Protein AF-A0A1C3X313-F1 (afdb_monomer_lite)

Radius of gyration: 25.13 Å; chains: 1; bounding box: 59×51×90 Å

InterPro domains:
  IPR041223 ApeA, N-terminal domain [PF18862] (5-115)
  IPR041229 Apea-like HEPN [PF18739] (145-277)

Sequence (297 aa):
MPSMTDVKHAEINASAYLKISAREPQKPGFFTNIVTMLREFVSFAVDTMVSVTEVWAINKAITEPIGEGKTKPAKMDLYYRSKNHLDKTPKIDSFRMLYRYLDVQGNSQKIVASWFELYDVILPVLHLYFSTRAGLHTFLEGRFLSLAQAVETLHRRTSTETAMAAADFGALKDLLIKAAPDAHKEWIGQKLAFANEISLADRLKRILEPFKDRFGSDADRKRLVRLIVDTRNYLTHYDPKSEHKSADGMPLYVLCEKMEALLQLHFLKTLSFSDEQIEAVCVGPQALKDKLNLRLT

Organism: NCBI:txid293958

Secondary structure (DSSP, 8-state):
----------------------SS---HHHHHHHHHHHHHHHHHHTTS-------EEEEEEEEEEEETTEEEEEEEE-----TT--SS-----TTTSS--HHHHTTTHHHHHHHHHHHHHHHHHHHHHHHHHHTT--SSHHHHHHHHHHHHHHHHHHH---BSS-HHHHHHHHHHHHHHS-GGGHHHHHHHGGGTTBPPHHHHHHHHHGGGGGGS-SHHHHHHHHHHHHHHHHHHHH--TTTGGGS--HHHHHHHHHHHHHHHHHHHHHHTT--HHHHHHHHHSSSHHHHHHH----

Structure (mmCIF, N/CA/C/O backbone):
data_AF-A0A1C3X313-F1
#
_entry.id   AF-A0A1C3X313-F1
#
loop_
_atom_site.group_PDB
_atom_site.id
_atom_site.type_symbol
_atom_site.label_atom_id
_atom_site.label_alt_id
_atom_site.label_comp_id
_atom_site.label_asym_id
_atom_site.label_entity_id
_atom_site.label_seq_id
_atom_site.pdbx_PDB_ins_code
_atom_site.Cartn_x
_atom_site.Cartn_y
_atom_site.Cartn_z
_atom_site.occupancy
_atom_site.B_iso_or_equiv
_atom_site.auth_seq_id
_atom_site.auth_comp_id
_atom_site.auth_asym_id
_atom_site.auth_atom_id
_atom_site.pdbx_PDB_model_num
ATOM 1 N N . MET A 1 1 ? -15.218 17.573 56.164 1.00 39.16 1 MET A N 1
ATOM 2 C CA . MET A 1 1 ? -15.139 17.369 54.702 1.00 39.16 1 MET A CA 1
ATOM 3 C C . MET A 1 1 ? -13.708 17.663 54.276 1.00 39.16 1 MET A C 1
ATOM 5 O O . MET A 1 1 ? -13.246 18.741 54.632 1.00 39.16 1 MET A O 1
ATOM 9 N N . PRO A 1 2 ? -12.973 16.747 53.625 1.00 41.12 2 PRO A N 1
ATOM 10 C CA . PRO A 1 2 ? -11.626 17.047 53.136 1.00 41.12 2 PRO A CA 1
ATOM 11 C C . PRO A 1 2 ? -11.708 18.027 51.956 1.00 41.12 2 PRO A C 1
ATOM 13 O O . PRO A 1 2 ? -12.593 17.887 51.111 1.00 41.12 2 PRO A O 1
ATOM 16 N N . SER A 1 3 ? -10.830 19.033 51.925 1.00 49.62 3 SER A N 1
ATOM 17 C CA . SER A 1 3 ? -10.810 20.087 50.907 1.00 49.62 3 SER A CA 1
ATOM 18 C C . SER A 1 3 ? -10.166 19.608 49.602 1.00 49.62 3 SER A C 1
ATOM 20 O O . SER A 1 3 ? -9.153 18.913 49.610 1.00 49.62 3 SER A O 1
ATOM 22 N N . MET A 1 4 ? -10.753 20.006 48.470 1.00 54.62 4 MET A N 1
ATOM 23 C CA . MET A 1 4 ? -10.239 19.793 47.110 1.00 54.62 4 MET A CA 1
ATOM 24 C C . MET A 1 4 ? -9.030 20.698 46.802 1.00 54.62 4 MET A C 1
ATOM 26 O O . MET A 1 4 ? -9.072 21.515 45.887 1.00 54.62 4 MET A O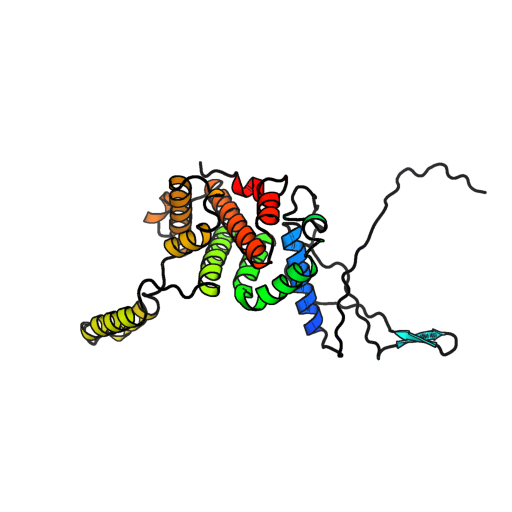 1
ATOM 30 N N . THR A 1 5 ? -7.947 20.585 47.565 1.00 66.06 5 THR A N 1
ATOM 31 C CA . THR A 1 5 ? -6.723 21.370 47.350 1.00 66.06 5 THR A CA 1
ATOM 32 C C . THR A 1 5 ? -5.511 20.448 47.368 1.00 66.06 5 THR A C 1
ATOM 34 O O . THR A 1 5 ? -4.998 20.127 48.431 1.00 66.06 5 THR A O 1
ATOM 37 N N . ASP A 1 6 ? -5.161 19.961 46.168 1.00 56.72 6 ASP A N 1
ATOM 38 C CA . ASP A 1 6 ? -3.807 19.630 45.664 1.00 56.72 6 ASP A CA 1
ATOM 39 C C . ASP A 1 6 ? -3.851 18.557 44.553 1.00 56.72 6 ASP A C 1
ATOM 41 O O . ASP A 1 6 ? -3.139 17.551 44.574 1.00 56.72 6 ASP A O 1
ATOM 45 N N . VAL A 1 7 ? -4.674 18.765 43.519 1.00 55.75 7 VAL A N 1
ATOM 46 C CA . VAL A 1 7 ? -4.560 17.975 42.281 1.00 55.75 7 VAL A CA 1
ATOM 47 C C . VAL A 1 7 ? -3.385 18.534 41.469 1.00 55.75 7 VAL A C 1
ATOM 49 O O . VAL A 1 7 ? -3.541 19.495 40.723 1.00 55.75 7 VAL A O 1
ATOM 52 N N . LYS A 1 8 ? -2.184 17.957 41.633 1.00 64.94 8 LYS A N 1
ATOM 53 C CA . LYS A 1 8 ? -0.964 18.358 40.891 1.00 64.94 8 LYS A CA 1
ATOM 54 C C . LYS A 1 8 ? -0.930 17.869 39.440 1.00 64.94 8 LYS A C 1
ATOM 56 O O . LYS A 1 8 ? -0.146 18.369 38.638 1.00 64.94 8 LYS A O 1
ATOM 61 N N . HIS A 1 9 ? -1.758 16.885 39.108 1.00 52.41 9 HIS A N 1
ATOM 62 C CA . HIS A 1 9 ? -1.886 16.330 37.770 1.00 52.41 9 HIS A CA 1
ATOM 63 C C . HIS A 1 9 ? -3.280 15.721 37.622 1.00 52.41 9 HIS A C 1
ATOM 65 O O . HIS A 1 9 ? -3.721 14.973 38.494 1.00 52.41 9 HIS A O 1
ATOM 71 N N . ALA A 1 10 ? -3.967 16.054 36.534 1.00 62.19 10 ALA A N 1
ATOM 72 C CA . ALA A 1 10 ? -5.220 15.434 36.138 1.00 62.19 10 ALA A CA 1
ATOM 73 C C . ALA A 1 10 ? -5.043 14.919 34.710 1.00 62.19 10 ALA A C 1
ATOM 75 O O . ALA A 1 10 ? -4.743 15.695 33.804 1.00 62.19 10 ALA A O 1
ATOM 76 N N . GLU A 1 11 ? -5.216 13.615 34.526 1.00 59.78 11 GLU A N 1
ATOM 77 C CA . GLU A 1 11 ? -5.194 12.962 33.222 1.00 59.78 11 GLU A CA 1
ATOM 78 C C . GLU A 1 11 ? -6.601 12.433 32.931 1.00 59.78 11 GLU A C 1
ATOM 80 O O . GLU A 1 11 ? -7.191 11.722 33.747 1.00 59.78 11 GLU A O 1
ATOM 85 N N . ILE A 1 12 ? -7.162 12.809 31.782 1.00 62.34 12 ILE A N 1
ATOM 86 C CA . ILE A 1 12 ? -8.432 12.269 31.294 1.00 62.34 12 ILE A CA 1
ATOM 87 C C . ILE A 1 12 ? -8.093 11.203 30.259 1.00 62.34 12 ILE A C 1
ATOM 89 O O . ILE A 1 12 ? -7.664 11.518 29.151 1.00 62.34 12 ILE A O 1
ATOM 93 N N . ASN A 1 13 ? -8.314 9.943 30.625 1.00 62.22 13 ASN A N 1
ATOM 94 C CA . ASN A 1 13 ? -8.104 8.801 29.746 1.00 62.22 13 ASN A CA 1
ATOM 95 C C . ASN A 1 13 ? -9.437 8.374 29.119 1.00 62.22 13 ASN A C 1
ATOM 97 O O . ASN A 1 13 ? -10.370 7.982 29.818 1.00 62.22 13 ASN A O 1
ATOM 101 N N . ALA A 1 14 ? -9.527 8.440 27.790 1.00 61.41 14 ALA A N 1
ATOM 102 C CA . ALA A 1 14 ? -10.661 7.928 27.026 1.00 61.41 14 ALA A CA 1
ATOM 103 C C . ALA A 1 14 ? -10.263 6.614 26.342 1.00 61.41 14 ALA A C 1
ATOM 105 O O . ALA A 1 14 ? -9.262 6.557 25.632 1.00 61.41 14 ALA A O 1
ATOM 106 N N . SER A 1 15 ? -11.048 5.555 26.549 1.00 72.69 15 SER A N 1
ATOM 107 C CA . SER A 1 15 ? -10.867 4.264 25.872 1.00 72.69 15 SER A CA 1
ATOM 108 C C . SER A 1 15 ? -12.013 4.025 24.896 1.00 72.69 15 SER A C 1
ATOM 110 O O . SER A 1 15 ? -13.179 4.052 25.289 1.00 72.69 15 SER A O 1
ATOM 112 N N . ALA A 1 16 ? -11.683 3.788 23.628 1.00 78.50 16 ALA A N 1
ATOM 113 C CA . ALA A 1 16 ? -12.644 3.437 22.590 1.00 78.50 16 ALA A CA 1
ATOM 114 C C . ALA A 1 16 ? -12.502 1.956 22.223 1.00 78.50 16 ALA A C 1
ATOM 116 O O . ALA A 1 16 ? -11.391 1.450 22.082 1.00 78.50 16 ALA A O 1
ATOM 117 N N . TYR A 1 17 ? -13.634 1.277 22.032 1.00 85.56 17 TYR A N 1
ATOM 118 C CA . TYR A 1 17 ? -13.681 -0.131 21.641 1.00 85.56 17 TYR A CA 1
ATOM 119 C C . TYR A 1 17 ? -14.498 -0.293 20.363 1.00 85.56 17 TYR A C 1
ATOM 121 O O . TYR A 1 17 ? -15.560 0.313 20.211 1.00 85.56 17 TYR A O 1
ATOM 129 N N . LEU A 1 18 ? -14.028 -1.156 19.462 1.00 88.94 18 LEU A N 1
ATOM 130 C CA . LEU A 1 18 ? -14.809 -1.613 18.317 1.00 88.94 18 LEU A CA 1
ATOM 131 C C . LEU A 1 18 ? -15.535 -2.902 18.698 1.00 88.94 18 LEU A C 1
ATOM 133 O O . LEU A 1 18 ? -14.913 -3.886 19.094 1.00 88.94 18 LEU A O 1
ATOM 137 N N . LYS A 1 19 ? -16.861 -2.901 18.561 1.00 91.62 19 LYS A N 1
ATOM 138 C CA . LYS A 1 19 ? -17.690 -4.084 18.791 1.00 91.62 19 LYS A CA 1
ATOM 139 C C . LYS A 1 19 ? -17.984 -4.774 17.465 1.00 91.62 19 LYS A C 1
ATOM 141 O O . LYS A 1 19 ? -18.598 -4.183 16.583 1.00 91.62 19 LYS A O 1
ATOM 146 N N . ILE A 1 20 ? -17.613 -6.046 17.368 1.00 92.00 20 ILE A N 1
ATOM 147 C CA . ILE A 1 20 ? -17.938 -6.914 16.233 1.00 92.00 20 ILE A CA 1
ATOM 148 C C . ILE A 1 20 ? -18.975 -7.930 16.709 1.00 92.00 20 ILE A C 1
ATOM 150 O O . ILE A 1 20 ? -18.808 -8.552 17.758 1.00 92.00 20 ILE A O 1
ATOM 154 N N . SER A 1 21 ? -20.052 -8.112 15.950 1.00 92.31 21 SER A N 1
ATOM 155 C CA . SER A 1 21 ? -21.086 -9.101 16.261 1.00 92.31 21 SER A CA 1
ATOM 156 C C . SER A 1 21 ? -21.541 -9.826 15.007 1.00 92.31 21 SER A C 1
ATOM 158 O O . SER A 1 21 ? -21.812 -9.188 13.993 1.00 92.31 21 SER A O 1
ATOM 160 N N . ALA A 1 22 ? -21.680 -11.145 15.104 1.00 92.31 22 ALA A N 1
ATOM 161 C CA . ALA A 1 22 ? -22.286 -11.976 14.072 1.00 92.31 22 ALA A CA 1
ATOM 162 C C . ALA A 1 22 ? -23.748 -12.296 14.430 1.00 92.31 22 ALA A C 1
ATOM 164 O O . ALA A 1 22 ? -24.119 -12.304 15.607 1.00 92.31 22 ALA A O 1
ATOM 165 N N . ARG A 1 23 ? -24.581 -12.549 13.412 1.00 91.81 23 ARG A N 1
ATOM 166 C CA . ARG A 1 23 ? -25.983 -12.972 13.601 1.00 91.81 23 ARG A CA 1
ATOM 167 C C . ARG A 1 23 ? -26.076 -14.390 14.162 1.00 91.81 23 ARG A C 1
ATOM 169 O O . ARG A 1 23 ? -26.946 -14.669 14.979 1.00 91.81 23 ARG A O 1
ATOM 176 N N . GLU A 1 24 ? -25.145 -15.242 13.751 1.00 90.44 24 GLU A N 1
ATOM 177 C CA . GLU A 1 24 ? -25.018 -16.630 14.185 1.00 90.44 24 GLU A CA 1
ATOM 178 C C . GLU A 1 24 ? -23.713 -16.827 14.967 1.00 90.44 24 GLU A C 1
ATOM 180 O O . GLU A 1 24 ? -22.758 -16.072 14.751 1.00 90.44 24 GLU A O 1
ATOM 185 N N . PRO A 1 25 ? -23.635 -17.826 15.864 1.00 88.75 25 PRO A N 1
ATOM 186 C CA . PRO A 1 25 ? -22.388 -18.184 16.526 1.00 88.75 25 PRO A CA 1
ATOM 187 C C . PRO A 1 25 ? -21.281 -18.488 15.511 1.00 88.75 25 PRO A C 1
ATOM 189 O O . PRO A 1 25 ? -21.458 -19.290 14.599 1.00 88.75 25 PRO A O 1
ATOM 192 N N . GLN A 1 26 ? -20.122 -17.861 15.692 1.00 93.25 26 GLN A N 1
ATOM 193 C CA . GLN A 1 26 ? -18.951 -18.055 14.840 1.00 93.25 26 GLN A CA 1
ATOM 194 C C . GLN A 1 26 ? -17.774 -18.578 15.661 1.00 93.25 26 GLN A C 1
ATOM 196 O O . GLN A 1 26 ? -17.653 -18.299 16.856 1.00 93.25 26 GLN A O 1
ATOM 201 N N . LYS A 1 27 ? -16.882 -19.330 15.008 1.00 90.62 27 LYS A N 1
ATOM 202 C CA . LYS A 1 27 ? -15.632 -19.787 15.630 1.00 90.62 27 LYS A CA 1
ATOM 203 C C . LYS A 1 27 ? -14.726 -18.581 15.933 1.00 90.62 27 LYS A C 1
ATOM 205 O O . LYS A 1 27 ? -14.734 -17.629 15.154 1.00 90.62 27 LYS A O 1
ATOM 210 N N . PRO A 1 28 ? -13.865 -18.630 16.968 1.00 86.75 28 PRO A N 1
ATOM 211 C CA . PRO A 1 28 ? -12.949 -17.529 17.292 1.00 86.75 28 PRO A CA 1
ATOM 212 C C . PRO A 1 28 ? -12.112 -17.028 16.102 1.00 86.75 28 PRO A C 1
ATOM 214 O O . PRO A 1 28 ? -11.937 -15.823 15.944 1.00 86.75 28 PRO A O 1
ATOM 217 N N . GLY A 1 29 ? -11.685 -17.939 15.214 1.00 88.81 29 GLY A N 1
ATOM 218 C CA . GLY A 1 29 ? -10.918 -17.618 14.003 1.00 88.81 29 GLY A CA 1
ATOM 219 C C . GLY A 1 29 ? -11.591 -16.605 13.064 1.00 88.81 29 GLY A C 1
ATOM 220 O O . GLY A 1 29 ? -10.913 -15.786 12.447 1.00 88.81 29 GLY A O 1
ATOM 221 N N . PHE A 1 30 ? -12.927 -16.614 12.994 1.00 91.12 30 PHE A N 1
ATOM 222 C CA . PHE A 1 30 ? -13.700 -15.633 12.228 1.00 91.12 30 PHE A CA 1
ATOM 223 C C . PHE A 1 30 ? -13.452 -14.212 12.752 1.00 91.12 30 PHE A C 1
ATOM 225 O O . PHE A 1 30 ? -13.124 -13.305 11.990 1.00 91.12 30 PHE A O 1
ATOM 232 N N . PHE A 1 31 ? -13.532 -14.030 14.072 1.00 90.56 31 PHE A N 1
ATOM 233 C CA . PHE A 1 31 ? -13.335 -12.729 14.703 1.00 90.56 31 PHE A CA 1
ATOM 234 C C . PHE A 1 31 ? -11.873 -12.285 14.665 1.00 90.56 31 PHE A C 1
ATOM 236 O O . PHE A 1 31 ? -11.618 -11.115 14.407 1.00 90.56 31 PHE A O 1
ATOM 243 N N . THR A 1 32 ? -10.903 -13.188 14.854 1.00 88.94 32 THR A N 1
ATOM 244 C CA . THR A 1 32 ? -9.475 -12.816 14.796 1.00 88.94 32 THR A CA 1
ATOM 245 C C . THR A 1 32 ? -9.054 -12.318 13.411 1.00 88.94 32 THR A C 1
ATOM 247 O O . THR A 1 32 ? -8.213 -11.422 13.311 1.00 88.94 32 THR A O 1
ATOM 250 N N . ASN A 1 33 ? -9.665 -12.842 12.341 1.00 90.00 33 ASN A N 1
ATOM 251 C CA . ASN A 1 33 ? -9.456 -12.326 10.987 1.00 90.00 33 ASN A CA 1
ATOM 252 C C . ASN A 1 33 ? -9.994 -10.895 10.857 1.00 90.00 33 ASN A C 1
ATOM 254 O O . ASN A 1 33 ? -9.252 -10.006 10.449 1.00 90.00 33 ASN A O 1
ATOM 258 N N . ILE A 1 34 ? -11.230 -10.644 11.302 1.00 92.19 34 ILE A N 1
ATOM 259 C CA . ILE A 1 34 ? -11.829 -9.298 11.279 1.00 92.19 34 ILE A CA 1
ATOM 260 C C . ILE A 1 34 ? -11.012 -8.314 12.126 1.00 92.19 34 ILE A C 1
ATOM 262 O O . ILE A 1 34 ? -10.760 -7.194 11.693 1.00 92.19 34 ILE A O 1
ATOM 266 N N . VAL A 1 35 ? -10.556 -8.727 13.311 1.00 91.56 35 VAL A N 1
ATOM 267 C CA . VAL A 1 35 ? -9.705 -7.901 14.179 1.00 91.56 35 VAL A CA 1
ATOM 268 C C . VAL A 1 35 ? -8.405 -7.524 13.470 1.00 91.56 35 VAL A C 1
ATOM 270 O O . VAL A 1 35 ? -7.993 -6.371 13.555 1.00 91.56 35 VAL A O 1
ATOM 273 N N . THR A 1 36 ? -7.791 -8.448 12.723 1.00 90.12 36 THR A N 1
ATOM 274 C CA . THR A 1 36 ? -6.591 -8.154 11.920 1.00 90.12 36 THR A CA 1
ATOM 275 C C . THR A 1 36 ? -6.888 -7.094 10.858 1.00 90.12 36 THR A C 1
ATOM 277 O O . THR A 1 36 ? -6.171 -6.098 10.782 1.00 90.12 36 THR A O 1
ATOM 280 N N . MET A 1 37 ? -7.980 -7.262 10.104 1.00 93.38 37 MET A N 1
ATOM 281 C CA . MET A 1 37 ? -8.389 -6.323 9.052 1.00 93.38 37 MET A CA 1
ATOM 282 C C . MET A 1 37 ? -8.697 -4.933 9.617 1.00 93.38 37 MET A C 1
ATOM 284 O O . MET A 1 37 ? -8.257 -3.931 9.065 1.00 93.38 37 MET A O 1
ATOM 288 N N . LEU A 1 38 ? -9.408 -4.848 10.744 1.00 93.19 38 LEU A N 1
ATOM 289 C CA . LEU A 1 38 ? -9.718 -3.574 11.402 1.00 93.19 38 LEU A CA 1
ATOM 290 C C . LEU A 1 38 ? -8.474 -2.906 11.984 1.00 93.19 38 LEU A C 1
ATOM 292 O O . LEU A 1 38 ? -8.318 -1.691 11.904 1.00 93.19 38 LEU A O 1
ATOM 296 N N . ARG A 1 39 ? -7.567 -3.689 12.563 1.00 92.38 39 ARG A N 1
ATOM 297 C CA . ARG A 1 39 ? -6.299 -3.180 13.080 1.00 92.38 39 ARG A CA 1
ATOM 298 C C . ARG A 1 39 ? -5.448 -2.586 11.957 1.00 92.38 39 ARG A C 1
ATOM 300 O O . ARG A 1 39 ? -4.833 -1.539 12.145 1.00 92.38 39 ARG A O 1
ATOM 307 N N . GLU A 1 40 ? -5.422 -3.228 10.797 1.00 94.19 40 GLU A N 1
ATOM 308 C CA . GLU A 1 40 ? -4.748 -2.726 9.598 1.00 94.19 40 GLU A CA 1
ATOM 309 C C . GLU A 1 40 ? -5.463 -1.500 9.007 1.00 94.19 40 GLU A C 1
ATOM 311 O O . GLU A 1 40 ? -4.786 -0.539 8.653 1.00 94.19 40 GLU A O 1
ATOM 316 N N . PHE A 1 41 ? -6.802 -1.448 9.026 1.00 94.69 41 PHE A N 1
ATOM 317 C CA . PHE A 1 41 ? -7.576 -0.252 8.657 1.00 94.69 41 PHE A CA 1
ATOM 318 C C . PHE A 1 41 ? -7.195 0.962 9.508 1.00 94.69 41 PHE A C 1
ATOM 320 O O . PHE A 1 41 ? -6.906 2.038 8.988 1.00 94.69 41 PHE A O 1
ATOM 327 N N . VAL A 1 42 ? -7.154 0.784 10.833 1.00 93.19 42 VAL A N 1
ATOM 328 C CA . VAL A 1 42 ? -6.737 1.849 11.752 1.00 93.19 42 VAL A CA 1
ATOM 329 C C . VAL A 1 42 ? -5.271 2.201 11.517 1.00 93.19 42 VAL A C 1
ATOM 331 O O . VAL A 1 42 ? -4.952 3.382 11.447 1.00 93.19 42 VAL A O 1
ATOM 334 N N . SER A 1 43 ? -4.397 1.205 11.329 1.00 93.50 43 SER A N 1
ATOM 335 C CA . SER A 1 43 ? -2.973 1.435 11.043 1.00 93.50 43 SER A CA 1
ATOM 336 C C . SER A 1 43 ? -2.764 2.257 9.764 1.00 93.50 43 SER A C 1
ATOM 338 O O . SER A 1 43 ? -1.897 3.126 9.706 1.00 93.50 43 SER A O 1
ATOM 340 N N . PHE A 1 44 ? -3.579 2.007 8.738 1.00 94.75 44 PHE A N 1
ATOM 341 C CA . PHE A 1 44 ? -3.591 2.779 7.502 1.00 94.75 44 PHE A CA 1
ATOM 342 C C . PHE A 1 44 ? -4.048 4.223 7.741 1.00 94.75 44 PHE A C 1
ATOM 344 O O . PHE A 1 44 ? -3.351 5.151 7.338 1.00 94.75 44 PHE A O 1
ATOM 351 N N . ALA A 1 45 ? -5.155 4.421 8.464 1.00 93.81 45 ALA A N 1
ATOM 352 C CA . ALA A 1 45 ? -5.678 5.747 8.792 1.00 93.81 45 ALA A CA 1
ATOM 353 C C . ALA A 1 45 ? -4.674 6.605 9.576 1.00 93.81 45 ALA A C 1
ATOM 355 O O . ALA A 1 45 ? -4.511 7.790 9.290 1.00 93.81 45 ALA A O 1
ATOM 356 N N . VAL A 1 46 ? -3.968 6.014 10.545 1.00 92.25 46 VAL A N 1
ATOM 357 C CA . VAL A 1 46 ? -2.989 6.740 11.372 1.00 92.25 46 VAL A CA 1
ATOM 358 C C . VAL A 1 46 ? -1.590 6.814 10.759 1.00 92.25 46 VAL A C 1
ATOM 360 O O . VAL A 1 46 ? -0.691 7.366 11.386 1.00 92.25 46 VAL A O 1
ATOM 363 N N . ASP A 1 47 ? -1.404 6.254 9.561 1.00 91.25 47 ASP A N 1
ATOM 364 C CA . ASP A 1 47 ? -0.116 6.102 8.880 1.00 91.25 47 ASP A CA 1
ATOM 365 C C . ASP A 1 47 ? 0.993 5.523 9.782 1.00 91.25 47 ASP A C 1
ATOM 367 O O . ASP A 1 47 ? 2.151 5.922 9.723 1.00 91.25 47 ASP A O 1
ATOM 371 N N . THR A 1 48 ? 0.663 4.573 10.656 1.00 88.88 48 THR A N 1
ATOM 372 C CA . THR A 1 48 ? 1.620 3.836 11.497 1.00 88.88 48 THR A CA 1
ATOM 373 C C . THR A 1 48 ? 0.978 2.552 12.006 1.00 88.88 48 THR A C 1
ATOM 375 O O . THR A 1 48 ? -0.244 2.445 12.058 1.00 88.88 48 THR A O 1
ATOM 378 N N . MET A 1 49 ? 1.765 1.548 12.386 1.00 90.06 49 MET A N 1
ATOM 379 C CA . MET A 1 49 ? 1.183 0.317 12.924 1.00 90.06 49 MET A CA 1
ATOM 380 C C . MET A 1 49 ? 0.602 0.560 14.315 1.00 90.06 49 MET A C 1
ATOM 382 O O . MET A 1 49 ? 1.243 1.182 15.154 1.00 90.06 49 MET A O 1
ATOM 386 N N . VAL A 1 50 ? -0.587 0.023 14.584 1.00 90.69 50 VAL A N 1
ATOM 387 C CA . VAL A 1 50 ? -1.168 -0.008 15.938 1.00 90.69 50 VAL A CA 1
ATOM 388 C C . VAL A 1 50 ? -1.248 -1.439 16.464 1.00 90.69 50 VAL A C 1
ATOM 390 O O . VAL A 1 50 ? -1.180 -2.396 15.691 1.00 90.69 50 VAL A O 1
ATOM 393 N N . SER A 1 51 ? -1.391 -1.608 17.775 1.00 89.00 51 SER A N 1
ATOM 394 C CA . SER A 1 51 ? -1.573 -2.913 18.420 1.00 89.00 51 SER A CA 1
ATOM 395 C C . SER A 1 51 ? -2.956 -3.002 19.051 1.00 89.00 51 SER A C 1
ATOM 397 O O . SER A 1 51 ? -3.481 -2.017 19.562 1.00 89.00 51 SER A O 1
ATOM 399 N N . VAL A 1 52 ? -3.531 -4.202 19.044 1.00 88.62 52 VAL A N 1
ATOM 400 C CA . VAL A 1 52 ? -4.720 -4.511 19.842 1.00 88.62 52 VAL A CA 1
ATOM 401 C C . VAL A 1 52 ? -4.262 -4.793 21.270 1.00 88.62 52 VAL A C 1
ATOM 403 O O . VAL A 1 52 ? -3.411 -5.658 21.470 1.00 88.62 52 VAL A O 1
ATOM 406 N N . THR A 1 53 ? -4.790 -4.043 22.236 1.00 86.44 53 THR A N 1
ATOM 407 C CA . THR A 1 53 ? -4.401 -4.121 23.655 1.00 86.44 53 THR A CA 1
ATOM 408 C C . THR A 1 53 ? -5.279 -5.078 24.455 1.00 86.44 53 THR A C 1
ATOM 410 O O . THR A 1 53 ? -4.773 -5.801 25.305 1.00 86.44 53 THR A O 1
ATOM 413 N N . GLU A 1 54 ? -6.578 -5.116 24.161 1.00 88.31 54 GLU A N 1
ATOM 414 C CA . GLU A 1 54 ? -7.552 -5.974 24.835 1.00 88.31 54 GLU A CA 1
ATOM 415 C C . GLU A 1 54 ? -8.535 -6.545 23.808 1.00 88.31 54 GLU A C 1
ATOM 417 O O . GLU A 1 54 ? -9.037 -5.826 22.940 1.00 88.31 54 GLU A O 1
ATOM 422 N N . VAL A 1 55 ? -8.827 -7.843 23.917 1.00 90.31 55 VAL A N 1
ATOM 423 C CA . VAL A 1 55 ? -9.932 -8.488 23.202 1.00 90.31 55 VAL A CA 1
ATOM 424 C C . VAL A 1 55 ? -10.691 -9.363 24.175 1.00 90.31 55 VAL A C 1
ATOM 426 O O . VAL A 1 55 ? -10.121 -10.224 24.840 1.00 90.31 55 VAL A O 1
ATOM 429 N N . TRP A 1 56 ? -12.001 -9.180 24.194 1.00 91.44 56 TRP A N 1
ATOM 430 C CA . TRP A 1 56 ? -12.920 -10.021 24.933 1.00 91.44 56 TRP A CA 1
ATOM 431 C C . TRP A 1 56 ? -14.126 -10.348 24.066 1.00 91.44 56 TRP A C 1
ATOM 433 O O . TRP A 1 56 ? -14.479 -9.614 23.139 1.00 91.44 56 TRP A O 1
ATOM 443 N N . ALA A 1 57 ? -14.765 -11.468 24.368 1.00 91.44 57 ALA A N 1
ATOM 444 C CA . ALA A 1 57 ? -15.943 -11.940 23.671 1.00 91.44 57 ALA A CA 1
ATOM 445 C C . ALA A 1 57 ? -17.069 -12.268 24.641 1.00 91.44 57 ALA A C 1
ATOM 447 O O . ALA A 1 57 ? -16.860 -12.605 25.805 1.00 91.44 57 ALA A O 1
ATOM 448 N N . ILE A 1 58 ? -18.284 -12.188 24.110 1.00 91.06 58 ILE A N 1
ATOM 449 C CA . ILE A 1 58 ? -19.500 -12.619 24.782 1.00 91.06 58 ILE A CA 1
ATOM 450 C C . ILE A 1 58 ? -20.181 -13.632 23.872 1.00 91.06 58 ILE A C 1
ATOM 452 O O . ILE A 1 58 ? -20.467 -13.339 22.710 1.00 91.06 58 ILE A O 1
ATOM 456 N N . ASN A 1 59 ? -20.488 -14.806 24.417 1.00 89.31 59 ASN A N 1
ATOM 457 C CA . ASN A 1 59 ? -21.398 -15.757 23.797 1.00 89.31 59 ASN A CA 1
ATOM 458 C C . ASN A 1 59 ? -22.704 -15.745 24.593 1.00 89.31 59 ASN A C 1
ATOM 460 O O . ASN A 1 59 ? -22.692 -16.020 25.786 1.00 89.31 59 ASN A O 1
ATOM 464 N N . LYS A 1 60 ? -23.832 -15.449 23.936 1.00 87.19 60 LYS A N 1
ATOM 465 C CA . LYS A 1 60 ? -25.148 -15.381 24.597 1.00 87.19 60 LYS A CA 1
ATOM 466 C C . LYS A 1 60 ? -25.554 -16.693 25.286 1.00 87.19 60 LYS A C 1
ATOM 468 O O . LYS A 1 60 ? -26.364 -16.644 26.200 1.00 87.19 60 LYS A O 1
ATOM 473 N N . ALA A 1 61 ? -25.009 -17.832 24.854 1.00 88.62 61 ALA A N 1
ATOM 474 C CA . ALA A 1 61 ? -25.266 -19.138 25.461 1.00 88.62 61 ALA A CA 1
ATOM 475 C C . ALA A 1 61 ? -24.428 -19.406 26.725 1.00 88.62 61 ALA A C 1
ATOM 477 O O . ALA A 1 61 ? -24.745 -20.321 27.478 1.00 88.62 61 ALA A O 1
ATOM 478 N N . ILE A 1 62 ? -23.359 -18.639 26.955 1.00 90.06 62 ILE A N 1
ATOM 479 C CA . ILE A 1 62 ? -22.474 -18.799 28.111 1.00 90.06 62 ILE A CA 1
ATOM 480 C C . ILE A 1 62 ? -22.795 -17.679 29.094 1.00 90.06 62 ILE A C 1
ATOM 482 O O . ILE A 1 62 ? -22.571 -16.501 28.806 1.00 90.06 62 ILE A O 1
ATOM 486 N N . THR A 1 63 ? -23.330 -18.040 30.256 1.00 93.38 63 THR A N 1
ATOM 487 C CA . THR A 1 63 ? -23.740 -17.076 31.279 1.00 93.38 63 THR A CA 1
ATOM 488 C C . THR A 1 63 ? -23.039 -17.327 32.602 1.00 93.38 63 THR A C 1
ATOM 490 O O . THR A 1 63 ? -22.804 -18.475 32.965 1.00 93.38 63 THR A O 1
ATOM 493 N N . GLU A 1 64 ? -22.776 -16.262 33.348 1.00 92.88 64 GLU A N 1
ATOM 494 C CA . GLU A 1 64 ? -22.271 -16.309 34.718 1.00 92.88 64 GLU A CA 1
ATOM 495 C C . GLU A 1 64 ? -23.348 -15.832 35.710 1.00 92.88 64 GLU A C 1
ATOM 497 O O . GLU A 1 64 ? -24.159 -14.958 35.370 1.00 92.88 64 GLU A O 1
ATOM 502 N N . PRO A 1 65 ? -23.412 -16.413 36.921 1.00 91.75 65 PRO A N 1
ATOM 503 C CA . PRO A 1 65 ? -24.388 -16.020 37.930 1.00 91.75 65 PRO A CA 1
ATOM 504 C C . PRO A 1 65 ? -24.078 -14.621 38.474 1.00 91.75 65 PRO A C 1
ATOM 506 O O . PRO A 1 65 ? -22.923 -14.275 38.708 1.00 91.75 65 PRO A O 1
ATOM 509 N N . ILE A 1 66 ? -25.121 -13.826 38.721 1.00 89.31 66 ILE A N 1
ATOM 510 C CA . ILE A 1 66 ? -25.006 -12.479 39.315 1.00 89.31 66 ILE A CA 1
ATOM 511 C C . ILE A 1 66 ? -25.748 -12.343 40.651 1.00 89.31 66 ILE A C 1
ATOM 513 O O . ILE A 1 66 ? -25.941 -11.234 41.139 1.00 89.31 66 ILE A O 1
ATOM 517 N N . GLY A 1 67 ? -26.150 -13.471 41.247 1.00 86.62 67 GLY A N 1
ATOM 518 C CA . GLY A 1 67 ? -26.980 -13.526 42.454 1.00 86.62 67 GLY A CA 1
ATOM 519 C C . GLY A 1 67 ? -28.482 -13.595 42.150 1.00 86.62 67 GLY A C 1
ATOM 520 O O . GLY A 1 67 ? -28.913 -13.361 41.023 1.00 86.62 67 GLY A O 1
ATOM 521 N N . GLU A 1 68 ? -29.281 -13.972 43.155 1.00 83.19 68 GLU A N 1
ATOM 522 C CA . GLU A 1 68 ? -30.757 -14.051 43.082 1.00 83.19 68 GLU A CA 1
ATOM 523 C C . GLU A 1 68 ? -31.314 -14.921 41.932 1.00 83.19 68 GLU A C 1
ATOM 525 O O . GLU A 1 68 ? -32.359 -14.617 41.359 1.00 83.19 68 GLU A O 1
ATOM 530 N N . GLY A 1 69 ? -30.603 -15.983 41.536 1.00 85.62 69 GLY A N 1
ATOM 531 C CA . GLY A 1 69 ? -31.014 -16.840 40.414 1.00 85.62 69 GLY A CA 1
ATOM 532 C C . GLY A 1 69 ? -30.929 -16.172 39.034 1.00 85.62 69 GLY A C 1
ATOM 533 O O . GLY A 1 69 ? -31.349 -16.764 38.042 1.00 85.62 69 GLY A O 1
ATOM 534 N N . LYS A 1 70 ? -30.375 -14.957 38.946 1.00 90.25 70 LYS A N 1
ATOM 535 C CA . LYS A 1 70 ? -30.148 -14.244 37.689 1.00 90.25 70 LYS A CA 1
ATOM 536 C C . LYS A 1 70 ? -28.773 -14.596 37.130 1.00 90.25 70 LYS A C 1
ATOM 538 O O . LYS A 1 70 ? -27.801 -14.784 37.869 1.00 90.25 70 LYS A O 1
ATOM 543 N N . THR A 1 71 ? -28.679 -14.627 35.807 1.00 92.19 71 THR A N 1
ATOM 544 C CA . THR A 1 71 ? -27.418 -14.794 35.084 1.00 92.19 71 THR A CA 1
ATOM 545 C C . THR A 1 71 ? -27.221 -13.639 34.105 1.00 92.19 71 THR A C 1
ATOM 547 O O . THR A 1 71 ? -28.183 -13.006 33.666 1.00 92.19 71 THR A O 1
ATOM 550 N N . LYS A 1 72 ? -25.966 -13.335 33.769 1.00 91.31 72 LYS A N 1
ATOM 551 C CA . LYS A 1 72 ? -25.612 -12.413 32.679 1.00 91.31 72 LYS A CA 1
ATOM 552 C C . LYS A 1 72 ? -24.675 -13.113 31.694 1.00 91.31 72 LYS A C 1
ATOM 554 O O . LYS A 1 72 ? -24.008 -14.065 32.093 1.00 91.31 72 LYS A O 1
ATOM 559 N N . PRO A 1 73 ? -24.580 -12.667 30.431 1.00 92.06 73 PRO A N 1
ATOM 560 C CA . PRO A 1 73 ? -23.591 -13.211 29.508 1.00 92.06 73 PRO A CA 1
ATOM 561 C C . PRO A 1 73 ? -22.172 -13.061 30.069 1.00 92.06 73 PRO A C 1
ATOM 563 O O . PRO A 1 73 ? -21.792 -11.966 30.490 1.00 92.06 73 PRO A O 1
ATOM 566 N N . ALA A 1 74 ? -21.405 -14.150 30.076 1.00 91.56 74 ALA A N 1
ATOM 567 C CA . ALA A 1 74 ? -20.045 -14.147 30.598 1.00 91.56 74 ALA A CA 1
ATOM 568 C C . ALA A 1 74 ? -19.107 -13.386 29.648 1.00 91.56 74 ALA A C 1
ATOM 570 O O . ALA A 1 74 ? -19.128 -13.607 28.429 1.00 91.56 74 ALA A O 1
ATOM 571 N N . LYS A 1 75 ? -18.275 -12.499 30.207 1.00 92.06 75 LYS A N 1
ATOM 572 C CA . LYS A 1 75 ? -17.169 -11.858 29.483 1.00 92.06 75 LYS A CA 1
ATOM 573 C C . LYS A 1 75 ? -15.987 -12.828 29.481 1.00 92.06 75 LYS A C 1
ATOM 575 O O . LYS A 1 75 ? -15.531 -13.238 30.541 1.00 92.06 75 LYS A O 1
ATOM 580 N N . MET A 1 76 ? -15.507 -13.198 28.301 1.00 90.50 76 MET A N 1
ATOM 581 C CA . MET A 1 76 ? -14.378 -14.115 28.138 1.00 90.50 76 MET A CA 1
ATOM 582 C C . MET A 1 76 ? -13.215 -13.377 27.488 1.00 90.50 76 MET A C 1
ATOM 584 O O . MET A 1 76 ? -13.370 -12.864 26.377 1.00 90.50 76 MET A O 1
ATOM 588 N N . ASP A 1 77 ? -12.061 -13.347 28.144 1.00 90.81 77 ASP A N 1
ATOM 589 C CA . ASP A 1 77 ? -10.848 -12.788 27.551 1.00 90.81 77 ASP A CA 1
ATOM 590 C C . ASP A 1 77 ? -10.338 -13.698 26.428 1.00 90.81 77 ASP A C 1
ATOM 592 O O . ASP A 1 77 ? -10.317 -14.927 26.549 1.00 90.81 77 ASP A O 1
ATOM 596 N N . LEU A 1 78 ? -9.954 -13.093 25.303 1.00 87.31 78 LEU A N 1
ATOM 597 C CA . LEU A 1 78 ? -9.459 -13.809 24.133 1.00 87.31 78 LEU A CA 1
ATOM 598 C C . LEU A 1 78 ? -7.971 -13.541 23.932 1.00 87.31 78 LEU A C 1
ATOM 600 O O . LEU A 1 78 ? -7.562 -12.450 23.538 1.00 87.31 78 LEU A O 1
ATOM 604 N N . TYR A 1 79 ? -7.171 -14.590 24.103 1.00 86.62 79 TYR A N 1
ATOM 605 C CA . TYR A 1 79 ? -5.741 -14.569 23.818 1.00 86.62 79 TYR A CA 1
ATOM 606 C C . TYR A 1 79 ? -5.467 -15.220 22.464 1.00 86.62 79 TYR A C 1
ATOM 608 O O . TYR A 1 79 ? -5.865 -16.355 22.206 1.00 86.62 79 TYR A O 1
ATOM 616 N N . TYR A 1 80 ? -4.779 -14.497 21.585 1.00 85.50 80 TYR A N 1
ATOM 617 C CA . TYR A 1 80 ? -4.406 -14.975 20.258 1.00 85.50 80 TYR A CA 1
ATOM 618 C C . TYR A 1 80 ? -3.057 -14.390 19.840 1.00 85.50 80 TYR A C 1
ATOM 620 O O . TYR A 1 80 ? -2.624 -13.348 20.334 1.00 85.50 80 TYR A O 1
ATOM 628 N N . ARG A 1 81 ? -2.382 -15.056 18.900 1.00 82.94 81 ARG A N 1
ATOM 629 C CA . ARG A 1 81 ? -1.151 -14.527 18.310 1.00 82.94 81 ARG A CA 1
ATOM 630 C C . ARG A 1 81 ? -1.502 -13.376 17.367 1.00 82.94 81 ARG A C 1
ATOM 632 O O . ARG A 1 81 ? -1.960 -13.612 16.250 1.00 82.94 81 ARG A O 1
ATOM 639 N N . SER A 1 82 ? -1.270 -12.146 17.813 1.00 79.62 82 SER A N 1
ATOM 640 C CA . SER A 1 82 ? -1.405 -10.961 16.967 1.00 79.62 82 SER A CA 1
ATOM 641 C C . SER A 1 82 ? -0.252 -10.877 15.962 1.00 79.62 82 SER A C 1
ATOM 643 O O . SER A 1 82 ? 0.907 -11.115 16.308 1.00 79.62 82 SER A O 1
ATOM 645 N N . LYS A 1 83 ? -0.562 -10.555 14.703 1.00 74.38 83 LYS A N 1
ATOM 646 C CA . LYS A 1 83 ? 0.451 -10.294 13.671 1.00 74.38 83 LYS A CA 1
ATOM 647 C C . LYS A 1 83 ? 0.965 -8.861 13.809 1.00 74.38 83 LYS A C 1
ATOM 649 O O . LYS A 1 83 ? 0.174 -7.943 14.011 1.00 74.38 83 LYS A O 1
ATOM 654 N N . ASN A 1 84 ? 2.273 -8.665 13.626 1.00 73.38 84 ASN A N 1
ATOM 655 C CA . ASN A 1 84 ? 2.925 -7.348 13.643 1.00 73.38 84 ASN A CA 1
ATOM 656 C C . ASN A 1 84 ? 2.629 -6.540 14.922 1.00 73.38 84 ASN A C 1
ATOM 658 O O . ASN A 1 84 ? 2.424 -5.328 14.844 1.00 73.38 84 ASN A O 1
ATOM 662 N N . HIS A 1 85 ? 2.545 -7.207 16.078 1.00 80.75 85 HIS A N 1
ATOM 663 C CA . HIS A 1 85 ? 2.406 -6.531 17.366 1.00 80.75 85 HIS A CA 1
ATOM 664 C C . HIS A 1 85 ? 3.625 -5.639 17.613 1.00 80.75 85 HIS A C 1
ATOM 666 O O . HIS A 1 85 ? 4.759 -6.073 17.431 1.00 80.75 85 HIS A O 1
ATOM 672 N N . LEU A 1 86 ? 3.375 -4.396 18.011 1.00 78.94 86 LEU A N 1
ATOM 673 C CA . LEU A 1 86 ? 4.415 -3.478 18.453 1.00 78.94 86 LEU A CA 1
ATOM 674 C C . LEU A 1 86 ? 4.616 -3.592 19.961 1.00 78.94 86 LEU A C 1
ATOM 676 O O . LEU A 1 86 ? 3.657 -3.396 20.707 1.00 78.94 86 LEU A O 1
ATOM 680 N N . ASP A 1 87 ? 5.865 -3.784 20.386 1.00 77.25 87 ASP A N 1
ATOM 681 C CA . ASP A 1 87 ? 6.247 -3.789 21.807 1.00 77.25 87 ASP A CA 1
ATOM 682 C C . ASP A 1 87 ? 6.091 -2.409 22.463 1.00 77.25 87 ASP A C 1
ATOM 684 O O . ASP A 1 87 ? 5.902 -2.291 23.672 1.00 77.25 87 ASP A O 1
ATOM 688 N N . LYS A 1 88 ? 6.196 -1.338 21.665 1.00 81.62 88 LYS A N 1
ATOM 689 C CA . LYS A 1 88 ? 6.056 0.047 22.121 1.00 81.62 88 LYS A CA 1
ATOM 690 C C . LYS A 1 88 ? 4.826 0.679 21.494 1.00 81.62 88 LYS A C 1
ATOM 692 O O . LYS A 1 88 ? 4.686 0.686 20.272 1.00 81.62 88 LYS A O 1
ATOM 697 N N . THR A 1 89 ? 3.983 1.278 22.332 1.00 83.44 89 THR A N 1
ATOM 698 C CA . THR A 1 89 ? 2.839 2.069 21.872 1.00 83.44 89 THR A CA 1
ATOM 699 C C . THR A 1 89 ? 3.332 3.222 20.993 1.00 83.44 89 THR A C 1
ATOM 701 O O . THR A 1 89 ? 4.165 4.018 21.445 1.00 83.44 89 THR A O 1
ATOM 704 N N . PRO A 1 90 ? 2.854 3.335 19.742 1.00 84.75 90 PRO A N 1
ATOM 705 C CA . PRO A 1 90 ? 3.252 4.423 18.864 1.00 84.75 90 PRO A CA 1
ATOM 706 C C . PRO A 1 90 ? 2.710 5.750 19.401 1.00 84.75 90 PRO A C 1
ATOM 708 O O . PRO A 1 90 ? 1.584 5.829 19.894 1.00 84.75 90 PRO A O 1
ATOM 711 N N . LYS A 1 91 ? 3.492 6.822 19.260 1.00 85.75 91 LYS A N 1
ATOM 712 C CA . LYS A 1 91 ? 2.973 8.179 19.450 1.00 85.75 91 LYS A CA 1
ATOM 713 C C . LYS A 1 91 ? 2.201 8.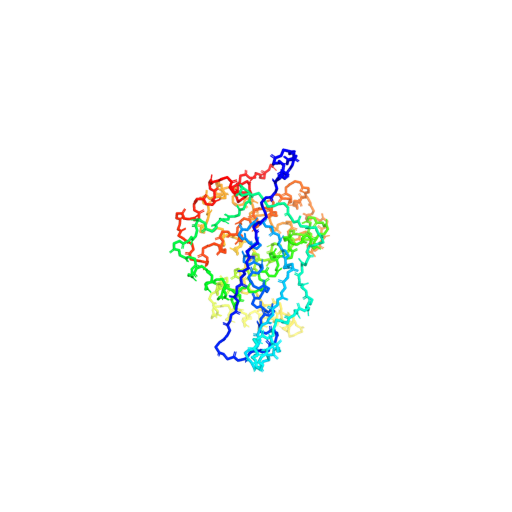572 18.195 1.00 85.75 91 LYS A C 1
ATOM 715 O O . LYS A 1 91 ? 2.805 8.728 17.136 1.00 85.75 91 LYS A O 1
ATOM 720 N N . ILE A 1 92 ? 0.884 8.702 18.322 1.00 86.75 92 ILE A N 1
ATOM 721 C CA . ILE A 1 92 ? 0.013 9.127 17.226 1.00 86.75 92 ILE A CA 1
ATOM 722 C C . ILE A 1 92 ? -0.097 10.649 17.267 1.00 86.75 92 ILE A C 1
ATOM 724 O O . ILE A 1 92 ? -0.556 11.220 18.254 1.00 86.75 92 ILE A O 1
ATOM 728 N N . ASP A 1 93 ? 0.329 11.290 16.185 1.00 86.12 93 ASP A N 1
ATOM 729 C CA . ASP A 1 93 ? 0.154 12.719 15.957 1.00 86.12 93 ASP A CA 1
ATOM 730 C C . ASP A 1 93 ? -0.924 12.911 14.890 1.00 86.12 93 ASP A C 1
ATOM 732 O O . ASP A 1 93 ? -0.801 12.397 13.779 1.00 86.12 93 ASP A O 1
ATOM 736 N N . SER A 1 94 ? -1.969 13.669 15.223 1.00 84.38 94 SER A N 1
ATOM 737 C CA . SER A 1 94 ? -3.083 13.953 14.316 1.00 84.38 94 SER A CA 1
ATOM 738 C C . SER A 1 94 ? -2.660 14.610 13.001 1.00 84.38 94 SER A C 1
ATOM 740 O O . SER A 1 94 ? -3.330 14.410 11.990 1.00 84.38 94 SER A O 1
ATOM 742 N N . PHE A 1 95 ? -1.545 15.346 12.996 1.00 83.69 95 PHE A N 1
ATOM 743 C CA . PHE A 1 95 ? -0.993 15.948 11.787 1.00 83.69 95 PHE A CA 1
ATOM 744 C C . PHE A 1 95 ? -0.214 14.945 10.939 1.00 83.69 95 PHE A C 1
ATOM 746 O O . PHE A 1 95 ? -0.023 15.184 9.763 1.00 83.69 95 PHE A O 1
ATOM 753 N N . ARG A 1 96 ? 0.201 13.801 11.486 1.00 84.38 96 ARG A N 1
ATOM 754 C CA . ARG A 1 96 ? 0.907 12.750 10.735 1.00 84.38 96 ARG A CA 1
ATOM 755 C C . ARG A 1 96 ? 0.004 11.611 10.276 1.00 84.38 96 ARG A C 1
ATOM 757 O O . ARG A 1 96 ? 0.455 10.761 9.518 1.00 84.38 96 ARG A O 1
ATOM 764 N N . MET A 1 97 ? -1.254 11.593 10.707 1.00 91.31 97 MET A N 1
ATOM 765 C CA . MET A 1 97 ? -2.242 10.623 10.233 1.00 91.31 97 MET A CA 1
ATOM 766 C C . MET A 1 97 ? -2.473 10.774 8.726 1.00 91.31 97 MET A C 1
ATOM 768 O O . MET A 1 97 ? -2.350 11.871 8.189 1.00 91.31 97 MET A O 1
ATOM 772 N N . LEU A 1 98 ? -2.860 9.691 8.052 1.00 92.69 98 LEU A N 1
ATOM 773 C CA . LEU A 1 98 ? -3.305 9.741 6.661 1.00 92.69 98 LEU A CA 1
ATOM 774 C C . LEU A 1 98 ? -4.701 10.371 6.562 1.00 92.69 98 LEU A C 1
ATOM 776 O O . LEU A 1 98 ? -4.939 11.224 5.721 1.00 92.69 98 LEU A O 1
ATOM 780 N N . TYR A 1 99 ? -5.622 9.983 7.442 1.00 91.81 99 TYR A N 1
ATOM 781 C CA . TYR A 1 99 ? -6.934 10.617 7.584 1.00 91.81 99 TYR A CA 1
ATOM 782 C C . TYR A 1 99 ? -7.505 10.360 8.980 1.00 91.81 99 TYR A C 1
ATOM 784 O O . TYR A 1 99 ? -7.161 9.392 9.660 1.00 91.81 99 TYR A O 1
ATOM 792 N N . ARG A 1 100 ? -8.410 11.229 9.424 1.00 90.50 100 ARG A N 1
ATOM 793 C CA . ARG A 1 100 ? -9.117 11.130 10.706 1.00 90.50 100 ARG A CA 1
ATOM 794 C C . ARG A 1 100 ? -10.557 10.701 10.474 1.00 90.50 100 ARG A C 1
ATOM 796 O O . ARG A 1 100 ? -11.101 10.862 9.386 1.00 90.50 100 ARG A O 1
ATOM 803 N N . TYR A 1 101 ? -11.221 10.231 11.530 1.00 89.75 101 TYR A N 1
ATOM 804 C CA . TYR A 1 101 ? -12.644 9.883 11.462 1.00 89.75 101 TYR A CA 1
ATOM 805 C C . TYR A 1 101 ? -13.511 11.047 10.956 1.00 89.75 101 TYR A C 1
ATOM 807 O O . TYR A 1 101 ? -14.389 10.840 10.127 1.00 89.75 101 TYR A O 1
ATOM 815 N N . LEU A 1 102 ? -13.220 12.277 11.394 1.00 89.12 102 LEU A N 1
ATOM 816 C CA . LEU A 1 102 ? -13.945 13.475 10.953 1.00 89.12 102 LEU A CA 1
ATOM 817 C C . LEU A 1 102 ? -13.848 13.712 9.441 1.00 89.12 102 LEU A C 1
ATOM 819 O O . LEU A 1 102 ? -14.783 14.253 8.859 1.00 89.12 102 LEU A O 1
ATOM 823 N N . ASP A 1 103 ? -12.762 13.265 8.808 1.00 88.12 103 ASP A N 1
ATOM 824 C CA . ASP A 1 103 ? -12.538 13.434 7.371 1.00 88.12 103 ASP A CA 1
ATOM 825 C C . ASP A 1 103 ? -13.382 12.427 6.548 1.00 88.12 103 ASP A C 1
ATOM 827 O O . ASP A 1 103 ? -13.620 12.631 5.357 1.00 88.12 103 ASP A O 1
ATOM 831 N N . VAL A 1 104 ? -13.882 11.357 7.187 1.00 90.19 104 VAL A N 1
ATOM 832 C CA . VAL A 1 104 ? -14.623 10.249 6.548 1.00 90.19 104 VAL A CA 1
ATOM 833 C C . VAL A 1 104 ? -16.007 9.985 7.146 1.00 90.19 104 VAL A C 1
ATOM 835 O O . VAL A 1 104 ? -16.713 9.083 6.702 1.00 90.19 104 VAL A O 1
ATOM 838 N N . GLN A 1 105 ? -16.432 10.739 8.162 1.00 91.12 105 GLN A N 1
ATOM 839 C CA . GLN A 1 105 ? -17.652 10.432 8.920 1.00 91.12 105 GLN A CA 1
ATOM 840 C C . GLN A 1 105 ? -18.910 10.364 8.037 1.00 91.12 105 GLN A C 1
ATOM 842 O O . GLN A 1 105 ? -19.773 9.522 8.279 1.00 91.12 105 GLN A O 1
ATOM 847 N N . GLY A 1 106 ? -18.976 11.180 6.976 1.00 91.31 106 GLY A N 1
ATOM 848 C CA . GLY A 1 106 ? -20.112 11.238 6.050 1.00 91.31 106 GLY A CA 1
ATOM 849 C C . GLY A 1 106 ? -20.298 9.992 5.173 1.00 91.31 106 GLY A C 1
ATOM 850 O O . GLY A 1 106 ? -21.405 9.744 4.707 1.00 91.31 106 GLY A O 1
ATOM 851 N N . ASN A 1 107 ? -19.252 9.187 4.965 1.00 92.12 107 ASN A N 1
ATOM 852 C CA . ASN A 1 107 ? -19.278 7.969 4.142 1.00 92.12 107 ASN A CA 1
ATOM 853 C C . ASN A 1 107 ? -18.557 6.772 4.798 1.00 92.12 107 ASN A C 1
ATOM 855 O O . ASN A 1 107 ? -18.232 5.791 4.126 1.00 92.12 107 ASN A O 1
ATOM 859 N N . SER A 1 108 ? -18.351 6.822 6.117 1.00 92.25 108 SER A N 1
ATOM 860 C CA . SER A 1 108 ? -17.557 5.852 6.885 1.00 92.25 108 SER A CA 1
ATOM 861 C C . SER A 1 108 ? -18.003 4.399 6.697 1.00 92.25 108 SER A C 1
ATOM 863 O O . SER A 1 108 ? -17.161 3.522 6.515 1.00 92.25 108 SER A O 1
ATOM 865 N N . GLN A 1 109 ? -19.315 4.135 6.657 1.00 94.06 109 GLN A N 1
ATOM 866 C CA . GLN A 1 109 ? -19.851 2.793 6.404 1.00 94.06 109 GLN A CA 1
ATOM 867 C C . GLN A 1 109 ? -19.384 2.234 5.052 1.00 94.06 109 GLN A C 1
ATOM 869 O O . GLN A 1 109 ? -18.978 1.075 4.978 1.00 94.06 109 GLN A O 1
ATOM 874 N N . LYS A 1 110 ? -19.415 3.053 3.992 1.00 95.56 110 LYS A N 1
ATOM 875 C CA . LYS A 1 110 ? -18.994 2.647 2.644 1.00 95.56 110 LYS A CA 1
ATOM 876 C C . LYS A 1 110 ? -17.490 2.389 2.589 1.00 95.56 110 LYS A C 1
ATOM 878 O O . LYS A 1 110 ? -17.072 1.397 2.001 1.00 95.56 110 LYS A O 1
ATOM 883 N N . ILE A 1 111 ? -16.694 3.245 3.230 1.00 95.31 111 ILE A N 1
ATOM 884 C CA . ILE A 1 111 ? -15.233 3.097 3.303 1.00 95.31 111 ILE A CA 1
ATOM 885 C C . ILE A 1 111 ? -14.854 1.803 4.029 1.00 95.31 111 ILE A C 1
ATOM 887 O O . ILE A 1 111 ? -14.044 1.031 3.525 1.00 95.31 111 ILE A O 1
ATOM 891 N N . VAL A 1 112 ? -15.465 1.535 5.187 1.00 93.81 112 VAL A N 1
ATOM 892 C CA . VAL A 1 112 ? -15.192 0.314 5.957 1.00 93.81 112 VAL A CA 1
ATOM 893 C C . VAL A 1 112 ? -15.640 -0.930 5.187 1.00 93.81 112 VAL A C 1
ATOM 895 O O . VAL A 1 112 ? -14.898 -1.904 5.153 1.00 93.81 112 VAL A O 1
ATOM 898 N N . ALA A 1 113 ? -16.801 -0.907 4.525 1.00 95.12 113 ALA A N 1
ATOM 899 C CA . ALA A 1 113 ? -17.232 -2.016 3.669 1.00 95.12 113 ALA A CA 1
ATOM 900 C C . ALA A 1 113 ? -16.242 -2.265 2.515 1.00 95.12 113 ALA A C 1
ATOM 902 O O . ALA A 1 113 ? -15.776 -3.390 2.344 1.00 95.12 113 ALA A O 1
ATOM 903 N N . SER A 1 114 ? -15.835 -1.198 1.817 1.00 95.62 114 SER A N 1
ATOM 904 C CA . SER A 1 114 ? -14.839 -1.265 0.737 1.00 95.62 114 SER A CA 1
ATOM 905 C C . SER A 1 114 ? -13.495 -1.801 1.241 1.00 95.62 114 SER A C 1
ATOM 907 O O . SER A 1 114 ? -12.808 -2.511 0.518 1.00 95.62 114 SER A O 1
ATOM 909 N N . TRP A 1 115 ? -13.117 -1.504 2.492 1.00 95.94 115 TRP A N 1
ATOM 910 C CA . TRP A 1 115 ? -11.909 -2.052 3.114 1.00 95.94 115 TRP A CA 1
ATOM 911 C C . TRP A 1 115 ? -11.968 -3.571 3.250 1.00 95.94 115 TRP A C 1
ATOM 913 O O . TRP A 1 115 ? -10.981 -4.234 2.956 1.00 95.94 115 TRP A O 1
ATOM 923 N N . PHE A 1 116 ? -13.105 -4.138 3.659 1.00 94.50 116 PHE A N 1
ATOM 924 C CA . PHE A 1 116 ? -13.249 -5.594 3.731 1.00 94.50 116 PHE A CA 1
ATOM 925 C C . PHE A 1 116 ? -13.190 -6.239 2.340 1.00 94.50 116 PHE A C 1
ATOM 927 O O . PHE A 1 116 ? -12.458 -7.209 2.165 1.00 94.50 116 PHE A O 1
ATOM 934 N N . GLU A 1 117 ? -13.871 -5.659 1.349 1.00 93.75 117 GLU A N 1
ATOM 935 C CA . GLU A 1 117 ? -13.850 -6.130 -0.047 1.00 93.75 117 GLU A CA 1
ATOM 936 C C . GLU A 1 117 ? -12.444 -6.045 -0.670 1.00 93.75 117 GLU A C 1
ATOM 938 O O . GLU A 1 117 ? -12.038 -6.905 -1.453 1.00 93.75 117 GLU A O 1
ATOM 943 N N . LEU A 1 118 ? -11.652 -5.040 -0.280 1.00 92.81 118 LEU A N 1
ATOM 944 C CA . LEU A 1 118 ? -10.284 -4.843 -0.760 1.00 92.81 118 LEU A CA 1
ATOM 945 C C . LEU A 1 118 ? -9.368 -6.034 -0.441 1.00 92.81 118 LEU A C 1
ATOM 947 O O . LEU A 1 118 ? -8.480 -6.355 -1.236 1.00 92.81 118 LEU A O 1
ATOM 951 N N . TYR A 1 119 ? -9.573 -6.709 0.696 1.00 92.69 119 TYR A N 1
ATOM 952 C CA . TYR A 1 119 ? -8.766 -7.878 1.066 1.00 92.69 119 TYR A CA 1
ATOM 953 C C . TYR A 1 119 ? -8.961 -9.021 0.077 1.00 92.69 119 TYR A C 1
ATOM 955 O O . TYR A 1 119 ? -7.984 -9.674 -0.278 1.00 92.69 119 TYR A O 1
ATOM 963 N N . ASP A 1 120 ? -10.172 -9.230 -0.431 1.00 89.88 120 ASP A N 1
ATOM 964 C CA . ASP A 1 120 ? -10.437 -10.327 -1.365 1.00 89.88 120 ASP A CA 1
ATOM 965 C C . ASP A 1 120 ? -9.693 -10.138 -2.698 1.00 89.88 120 ASP A C 1
ATOM 967 O O . ASP A 1 120 ? -9.311 -11.110 -3.354 1.00 89.88 120 ASP A O 1
ATOM 971 N N . VAL A 1 121 ? -9.414 -8.886 -3.074 1.00 89.81 121 VAL A N 1
ATOM 972 C CA . VAL A 1 121 ? -8.764 -8.539 -4.345 1.00 89.81 121 VAL A CA 1
ATOM 973 C C . VAL A 1 121 ? -7.245 -8.420 -4.204 1.00 89.81 121 VAL A C 1
ATOM 975 O O . VAL A 1 121 ? -6.492 -8.965 -5.018 1.00 89.81 121 VAL A O 1
ATOM 978 N N . ILE A 1 122 ? -6.768 -7.704 -3.180 1.00 93.81 122 ILE A N 1
ATOM 979 C CA . ILE A 1 122 ? -5.363 -7.280 -3.081 1.00 93.81 122 ILE A CA 1
ATOM 980 C C . ILE A 1 122 ? -4.671 -7.667 -1.767 1.00 93.81 122 ILE A C 1
ATOM 982 O O . ILE A 1 122 ? -3.650 -7.065 -1.431 1.00 93.81 122 ILE A O 1
ATOM 986 N N . LEU A 1 123 ? -5.135 -8.703 -1.052 1.00 93.69 123 LEU A N 1
ATOM 987 C CA . LEU A 1 123 ? -4.474 -9.210 0.166 1.00 93.69 123 LEU A CA 1
ATOM 988 C C . LEU A 1 123 ? -2.936 -9.288 0.074 1.00 93.69 123 LEU A C 1
ATOM 990 O O . LEU A 1 123 ? -2.268 -8.830 1.002 1.00 93.69 123 LEU A O 1
ATOM 994 N N . PRO A 1 124 ? -2.324 -9.804 -1.015 1.00 95.69 124 PRO A N 1
ATOM 995 C CA . PRO A 1 124 ? -0.865 -9.856 -1.102 1.00 95.69 124 PRO A CA 1
ATOM 996 C C . PRO A 1 124 ? -0.206 -8.470 -1.110 1.00 95.69 124 PRO A C 1
ATOM 998 O O . PRO A 1 124 ? 0.878 -8.310 -0.558 1.00 95.69 124 PRO A O 1
ATOM 1001 N N . VAL A 1 125 ? -0.863 -7.465 -1.699 1.00 96.94 125 VAL A N 1
ATOM 1002 C CA . VAL A 1 125 ? -0.389 -6.073 -1.708 1.00 96.94 125 VAL A CA 1
ATOM 1003 C C . VAL A 1 125 ? -0.449 -5.495 -0.297 1.00 96.94 125 VAL A C 1
ATOM 1005 O O . VAL A 1 125 ? 0.521 -4.888 0.147 1.00 96.94 125 VAL A O 1
ATOM 1008 N N . LEU A 1 126 ? -1.550 -5.728 0.427 1.00 95.19 126 LEU A N 1
ATOM 1009 C CA . LEU A 1 126 ? -1.710 -5.278 1.813 1.00 95.19 126 LEU A CA 1
ATOM 1010 C C . LEU A 1 126 ? -0.660 -5.912 2.730 1.00 95.19 126 LEU A C 1
ATOM 1012 O O . LEU A 1 126 ? -0.044 -5.207 3.522 1.00 95.19 126 LEU A O 1
ATOM 1016 N N . HIS A 1 127 ? -0.382 -7.210 2.578 1.00 93.44 127 HIS A N 1
ATOM 1017 C CA . HIS A 1 127 ? 0.673 -7.879 3.341 1.00 93.44 127 HIS A CA 1
ATOM 1018 C C . HIS A 1 127 ? 2.056 -7.255 3.107 1.00 93.44 127 HIS A C 1
ATOM 1020 O O . HIS A 1 127 ? 2.766 -6.998 4.077 1.00 93.44 127 HIS A O 1
ATOM 1026 N N . LEU A 1 128 ? 2.426 -6.987 1.848 1.00 94.94 128 LEU A N 1
ATOM 1027 C CA . LEU A 1 128 ? 3.702 -6.345 1.506 1.00 94.94 128 LEU A CA 1
ATOM 1028 C C . LEU A 1 128 ? 3.765 -4.891 1.997 1.00 94.94 128 LEU A C 1
ATOM 1030 O O . LEU A 1 128 ? 4.793 -4.433 2.488 1.00 94.94 128 LEU A O 1
ATOM 1034 N N . TYR A 1 129 ? 2.656 -4.157 1.907 1.00 95.19 129 TYR A N 1
ATOM 1035 C CA . TYR A 1 129 ? 2.570 -2.800 2.434 1.00 95.19 129 TYR A CA 1
ATOM 1036 C C . TYR A 1 129 ? 2.746 -2.799 3.960 1.00 95.19 129 TYR A C 1
ATOM 1038 O O . TYR A 1 129 ? 3.659 -2.159 4.481 1.00 95.19 129 TYR A O 1
ATOM 1046 N N . PHE A 1 130 ? 1.942 -3.563 4.702 1.00 92.44 130 PHE A N 1
ATOM 1047 C CA . PHE A 1 130 ? 2.001 -3.570 6.164 1.00 92.44 130 PHE A CA 1
ATOM 1048 C C . PHE A 1 130 ? 3.270 -4.220 6.724 1.00 92.44 130 PHE A C 1
ATOM 1050 O O . PHE A 1 130 ? 3.679 -3.850 7.825 1.00 92.44 130 PHE A O 1
ATOM 1057 N N . SER A 1 131 ? 3.945 -5.118 5.992 1.00 90.50 131 SER A N 1
ATOM 1058 C CA . SER A 1 131 ? 5.270 -5.608 6.402 1.00 90.50 131 SER A CA 1
ATOM 1059 C C . SER A 1 131 ? 6.303 -4.482 6.423 1.00 90.50 131 SER A C 1
ATOM 1061 O O . SER A 1 131 ? 7.122 -4.415 7.342 1.00 90.50 131 SER A O 1
ATOM 1063 N N . THR A 1 132 ? 6.220 -3.553 5.464 1.00 90.88 132 THR A N 1
ATOM 1064 C CA . THR A 1 132 ? 7.113 -2.388 5.411 1.00 90.88 132 THR A CA 1
ATOM 1065 C C . THR A 1 132 ? 6.821 -1.392 6.527 1.00 90.88 132 THR A C 1
ATOM 1067 O O . THR A 1 132 ? 7.752 -0.877 7.144 1.00 90.88 132 THR A O 1
ATOM 1070 N N . ARG A 1 133 ? 5.540 -1.186 6.861 1.00 87.25 133 ARG A N 1
ATOM 1071 C CA . ARG A 1 133 ? 5.112 -0.310 7.964 1.00 87.25 133 ARG A CA 1
ATOM 1072 C C . ARG A 1 133 ? 5.439 -0.880 9.345 1.00 87.25 133 ARG A C 1
ATOM 1074 O O . ARG A 1 133 ? 5.708 -0.121 10.269 1.00 87.25 133 ARG A O 1
ATOM 1081 N N . ALA A 1 134 ? 5.444 -2.203 9.495 1.00 81.31 134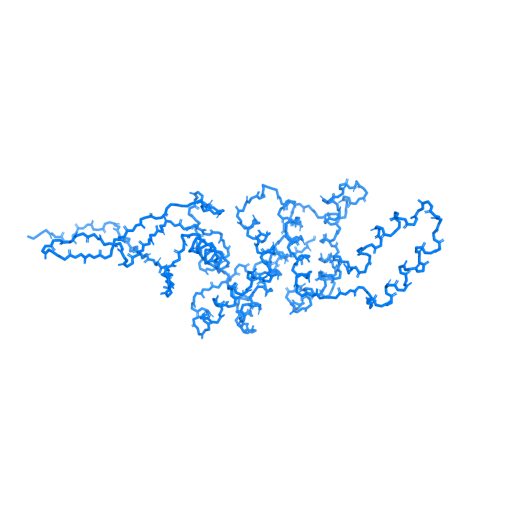 ALA A N 1
ATOM 1082 C CA . ALA A 1 134 ? 5.762 -2.877 10.754 1.00 81.31 134 ALA A CA 1
ATOM 1083 C C . ALA A 1 134 ? 7.258 -2.896 11.104 1.00 81.31 134 ALA A C 1
ATOM 1085 O O . ALA A 1 134 ? 7.622 -3.452 12.136 1.00 81.31 134 ALA A O 1
ATOM 1086 N N . GLY A 1 135 ? 8.125 -2.310 10.270 1.00 75.44 135 GLY A N 1
ATOM 1087 C CA . GLY A 1 135 ? 9.566 -2.291 10.522 1.00 75.44 135 GLY A CA 1
ATOM 1088 C C . GLY A 1 135 ? 10.212 -3.677 10.447 1.00 75.44 135 GLY A C 1
ATOM 1089 O O . GLY A 1 135 ? 11.283 -3.878 11.010 1.00 75.44 135 GLY A O 1
ATOM 1090 N N . LEU A 1 136 ? 9.587 -4.637 9.750 1.00 70.75 136 LEU A N 1
ATOM 1091 C CA . LEU A 1 136 ? 10.138 -5.990 9.577 1.00 70.75 136 LEU A CA 1
ATOM 1092 C C . LEU A 1 136 ? 11.415 -6.010 8.723 1.00 70.75 136 LEU A C 1
ATOM 1094 O O . LEU A 1 136 ? 12.124 -7.013 8.694 1.00 70.75 136 LEU A O 1
ATOM 1098 N N . HIS A 1 137 ? 11.713 -4.914 8.025 1.00 76.38 137 HIS A N 1
ATOM 1099 C CA . HIS A 1 137 ? 12.945 -4.750 7.269 1.00 76.38 137 HIS A CA 1
ATOM 1100 C C . HIS A 1 137 ? 13.918 -3.878 8.056 1.00 76.38 137 HIS A C 1
ATOM 1102 O O . HIS A 1 137 ? 13.683 -2.687 8.244 1.00 76.38 137 HIS A O 1
ATOM 1108 N N . THR A 1 138 ? 15.036 -4.471 8.474 1.00 78.44 138 THR A N 1
ATOM 1109 C CA . THR A 1 138 ? 16.142 -3.751 9.122 1.00 78.44 138 THR A CA 1
ATOM 1110 C C . THR A 1 138 ? 16.821 -2.765 8.167 1.00 78.44 138 THR A C 1
ATOM 1112 O O . THR A 1 138 ? 17.316 -1.731 8.603 1.00 78.44 138 THR A O 1
ATOM 1115 N N . PHE A 1 139 ? 16.820 -3.076 6.868 1.00 89.88 139 PHE A N 1
ATOM 1116 C CA . PHE A 1 139 ? 17.522 -2.329 5.826 1.00 89.88 139 PHE A CA 1
ATOM 1117 C C . PHE A 1 139 ? 16.552 -1.703 4.814 1.00 89.88 139 PHE A C 1
ATOM 1119 O O . PHE A 1 139 ? 15.483 -2.262 4.531 1.00 89.88 139 PHE A O 1
ATOM 1126 N N . LEU A 1 140 ? 16.936 -0.555 4.243 1.00 93.75 140 LEU A N 1
ATOM 1127 C CA . LEU A 1 140 ? 16.119 0.180 3.270 1.00 93.75 140 LEU A CA 1
ATOM 1128 C C . LEU A 1 140 ? 15.906 -0.613 1.978 1.00 93.75 140 LEU A C 1
ATOM 1130 O O . LEU A 1 140 ? 14.840 -0.525 1.384 1.00 93.75 140 LEU A O 1
ATOM 1134 N N . GLU A 1 141 ? 16.868 -1.436 1.582 1.00 95.75 141 GLU A N 1
ATOM 1135 C CA . GLU A 1 141 ? 16.826 -2.303 0.406 1.00 95.75 141 GLU A CA 1
ATOM 1136 C C . GLU A 1 141 ? 15.686 -3.323 0.520 1.00 95.75 141 GLU A C 1
ATOM 1138 O O . GLU A 1 141 ? 14.920 -3.519 -0.422 1.00 95.75 141 GLU A O 1
ATOM 1143 N N . GLY A 1 142 ? 15.510 -3.926 1.702 1.00 95.31 142 GLY A N 1
ATOM 1144 C CA . GLY A 1 142 ? 14.410 -4.857 1.965 1.00 95.31 142 GLY A CA 1
ATOM 1145 C C . GLY A 1 142 ? 13.043 -4.168 1.947 1.00 95.31 142 GLY A C 1
ATOM 1146 O O . GLY A 1 142 ? 12.079 -4.703 1.388 1.00 95.31 142 GLY A O 1
ATOM 1147 N N . ARG A 1 143 ? 12.969 -2.948 2.501 1.00 96.12 143 ARG A N 1
ATOM 1148 C CA . ARG A 1 143 ? 11.771 -2.098 2.422 1.00 96.12 143 ARG A CA 1
ATOM 1149 C C . ARG A 1 143 ? 11.453 -1.748 0.966 1.00 96.12 143 ARG A C 1
ATOM 1151 O O . ARG A 1 143 ? 10.309 -1.896 0.541 1.00 96.12 143 ARG A O 1
ATOM 1158 N N . PHE A 1 144 ? 12.461 -1.340 0.202 1.00 97.69 144 PHE A N 1
ATOM 1159 C CA . PHE A 1 144 ? 12.346 -1.002 -1.209 1.00 97.69 144 PHE A CA 1
ATOM 1160 C C . PHE A 1 144 ? 11.833 -2.186 -2.032 1.00 97.69 144 PHE A C 1
ATOM 1162 O O . PHE A 1 144 ? 10.852 -2.033 -2.756 1.00 97.69 144 PHE A O 1
ATOM 1169 N N . LEU A 1 145 ? 12.448 -3.368 -1.900 1.00 97.12 145 LEU A N 1
ATOM 1170 C CA . LEU A 1 145 ? 12.050 -4.566 -2.646 1.00 97.12 145 LEU A CA 1
ATOM 1171 C C . LEU A 1 145 ? 10.595 -4.948 -2.360 1.00 97.12 145 LEU A C 1
ATOM 1173 O O . LEU A 1 145 ? 9.842 -5.236 -3.289 1.00 97.12 145 LEU A O 1
ATOM 1177 N N . SER A 1 146 ? 10.176 -4.874 -1.095 1.00 96.94 146 SER A N 1
ATOM 1178 C CA . SER A 1 146 ? 8.798 -5.182 -0.697 1.00 96.94 146 SER A CA 1
ATOM 1179 C C . SER A 1 146 ? 7.792 -4.182 -1.271 1.00 96.94 146 SER A C 1
ATOM 1181 O O . SER A 1 146 ? 6.743 -4.587 -1.769 1.00 96.94 146 SER A O 1
ATOM 1183 N N . LEU A 1 147 ? 8.120 -2.885 -1.280 1.00 97.75 147 LEU A N 1
ATOM 1184 C CA . LEU A 1 147 ? 7.281 -1.848 -1.891 1.00 97.75 147 LEU A CA 1
ATOM 1185 C C . LEU A 1 147 ? 7.224 -1.972 -3.420 1.00 97.75 147 LEU A C 1
ATOM 1187 O O . LEU A 1 147 ? 6.140 -1.889 -3.998 1.00 97.75 147 LEU A O 1
ATOM 1191 N N . ALA A 1 148 ? 8.355 -2.227 -4.081 1.00 97.81 148 ALA A N 1
ATOM 1192 C CA . ALA A 1 148 ? 8.402 -2.451 -5.525 1.00 97.81 148 ALA A CA 1
ATOM 1193 C C . ALA A 1 148 ? 7.565 -3.678 -5.921 1.00 97.81 148 ALA A C 1
ATOM 1195 O O . ALA A 1 148 ? 6.766 -3.614 -6.859 1.00 97.81 148 ALA A O 1
ATOM 1196 N N . GLN A 1 149 ? 7.678 -4.770 -5.158 1.00 97.31 149 GLN A N 1
ATOM 1197 C CA . GLN A 1 149 ? 6.850 -5.958 -5.334 1.00 97.31 149 GLN A CA 1
ATOM 1198 C C . GLN A 1 149 ? 5.368 -5.666 -5.065 1.00 97.31 149 GLN A C 1
ATOM 1200 O O . GLN A 1 149 ? 4.513 -6.183 -5.786 1.00 97.31 149 GLN A O 1
ATOM 1205 N N . ALA A 1 150 ? 5.038 -4.839 -4.068 1.00 97.69 150 ALA A N 1
ATOM 1206 C CA . ALA A 1 150 ? 3.659 -4.457 -3.768 1.00 97.69 150 ALA A CA 1
ATOM 1207 C C . ALA A 1 150 ? 3.027 -3.696 -4.938 1.00 97.69 150 ALA A C 1
ATOM 1209 O O . ALA A 1 150 ? 1.934 -4.050 -5.373 1.00 97.69 150 ALA A O 1
ATOM 1210 N N . VAL A 1 151 ? 3.734 -2.711 -5.496 1.00 97.06 151 VAL A N 1
ATOM 1211 C CA . VAL A 1 151 ? 3.278 -1.945 -6.664 1.00 97.06 151 VAL A CA 1
ATOM 1212 C C . VAL A 1 151 ? 3.122 -2.850 -7.889 1.00 97.06 151 VAL A C 1
ATOM 1214 O O . VAL A 1 151 ? 2.101 -2.800 -8.572 1.00 97.06 151 VAL A O 1
ATOM 1217 N N . GLU A 1 152 ? 4.082 -3.742 -8.146 1.00 95.88 152 GLU A N 1
ATOM 1218 C CA . GLU A 1 152 ? 3.963 -4.716 -9.235 1.00 95.88 152 GLU A CA 1
ATOM 1219 C C . GLU A 1 152 ? 2.746 -5.640 -9.046 1.00 95.88 152 GLU A C 1
ATOM 1221 O O . GLU A 1 152 ? 1.975 -5.873 -9.982 1.00 95.88 152 GLU A O 1
ATOM 1226 N N . THR A 1 153 ? 2.548 -6.135 -7.823 1.00 96.06 153 THR A N 1
ATOM 1227 C CA . THR A 1 153 ? 1.437 -7.025 -7.466 1.00 96.06 153 THR A CA 1
ATOM 1228 C C . THR A 1 153 ? 0.095 -6.311 -7.555 1.00 96.06 153 THR A C 1
ATOM 1230 O O . THR A 1 153 ? -0.875 -6.923 -7.997 1.00 96.06 153 THR A O 1
ATOM 1233 N N . LEU A 1 154 ? 0.036 -5.024 -7.202 1.00 96.44 154 LEU A N 1
ATOM 1234 C CA . LEU A 1 154 ? -1.164 -4.206 -7.340 1.00 96.44 154 LEU A CA 1
ATOM 1235 C C . LEU A 1 154 ? -1.630 -4.202 -8.792 1.00 96.44 154 LEU A C 1
ATOM 1237 O O . LEU A 1 154 ? -2.758 -4.605 -9.050 1.00 96.44 154 LEU A O 1
ATOM 1241 N N . HIS A 1 155 ? -0.744 -3.873 -9.739 1.00 95.38 155 HIS A N 1
ATOM 1242 C CA . HIS A 1 155 ? -1.098 -3.900 -11.159 1.00 95.38 155 HIS A CA 1
ATOM 1243 C C . HIS A 1 155 ? -1.551 -5.296 -11.595 1.00 95.38 155 HIS A C 1
ATOM 1245 O O . HIS A 1 155 ? -2.554 -5.434 -12.284 1.00 95.38 155 HIS A O 1
ATOM 1251 N N . ARG A 1 156 ? -0.819 -6.350 -11.205 1.00 92.81 156 ARG A N 1
ATOM 1252 C CA . ARG A 1 156 ? -1.161 -7.739 -11.570 1.00 92.81 156 ARG A CA 1
ATOM 1253 C C . ARG A 1 156 ? -2.541 -8.163 -11.053 1.00 92.81 156 ARG A C 1
ATOM 1255 O O . ARG A 1 156 ? -3.182 -9.000 -11.675 1.00 92.81 156 ARG A O 1
ATOM 1262 N N . ARG A 1 157 ? -2.977 -7.638 -9.905 1.00 93.06 157 ARG A N 1
ATOM 1263 C CA . ARG A 1 157 ? -4.273 -7.970 -9.295 1.00 93.06 157 ARG A CA 1
ATOM 1264 C C . ARG A 1 157 ? -5.428 -7.140 -9.845 1.00 93.06 157 ARG A C 1
ATOM 1266 O O . ARG A 1 157 ? -6.557 -7.615 -9.800 1.00 93.06 157 ARG A O 1
ATOM 1273 N N . THR A 1 158 ? -5.164 -5.935 -10.346 1.00 91.88 158 THR A N 1
ATOM 1274 C CA . THR A 1 158 ? -6.207 -4.987 -10.773 1.00 91.88 158 THR A CA 1
ATOM 1275 C C . THR A 1 158 ? -6.268 -4.757 -12.282 1.00 91.88 158 THR A C 1
ATOM 1277 O O . THR A 1 158 ? -7.156 -4.050 -12.750 1.00 91.88 158 THR A O 1
ATOM 1280 N N . SER A 1 159 ? -5.361 -5.353 -13.057 1.00 91.06 159 SER A N 1
ATOM 1281 C CA . SER A 1 159 ? -5.300 -5.210 -14.510 1.00 91.06 159 SER A CA 1
ATOM 1282 C C . SER A 1 159 ? -5.059 -6.553 -15.194 1.00 91.06 159 SER A C 1
ATOM 1284 O O . SER A 1 159 ? -4.250 -7.366 -14.747 1.00 91.06 159 SER A O 1
ATOM 1286 N N . THR A 1 160 ? -5.739 -6.753 -16.322 1.00 90.31 160 THR A N 1
ATOM 1287 C CA . THR A 1 160 ? -5.534 -7.878 -17.246 1.00 90.31 160 THR A CA 1
ATOM 1288 C C . THR A 1 160 ? -4.705 -7.471 -18.469 1.00 90.31 160 THR A C 1
ATOM 1290 O O . THR A 1 160 ? -4.712 -8.178 -19.473 1.00 90.31 160 THR A O 1
ATOM 1293 N N . GLU A 1 161 ? -4.042 -6.309 -18.427 1.00 92.81 161 GLU A N 1
ATOM 1294 C CA . GLU A 1 161 ? -3.251 -5.785 -19.543 1.00 92.81 161 GLU A CA 1
ATOM 1295 C C . GLU A 1 161 ? -2.063 -6.702 -19.874 1.00 92.81 161 GLU A C 1
ATOM 1297 O O . GLU A 1 161 ? -1.297 -7.121 -19.001 1.00 92.81 161 GLU A O 1
ATOM 1302 N N . THR A 1 162 ? -1.895 -6.963 -21.167 1.00 92.62 162 THR A N 1
ATOM 1303 C CA . THR A 1 162 ? -0.792 -7.728 -21.751 1.00 92.62 162 THR A CA 1
ATOM 1304 C C . THR A 1 162 ? -0.038 -6.873 -22.766 1.00 92.62 162 THR A C 1
ATOM 1306 O O . THR A 1 162 ? -0.569 -5.883 -23.268 1.00 92.62 162 THR A O 1
ATOM 1309 N N . ALA A 1 163 ? 1.208 -7.242 -23.075 1.00 90.62 163 ALA A N 1
ATOM 1310 C CA . ALA A 1 163 ? 2.046 -6.488 -24.012 1.00 90.62 163 ALA A CA 1
ATOM 1311 C C . ALA A 1 163 ? 1.471 -6.474 -25.442 1.00 90.62 163 ALA A C 1
ATOM 1313 O O . ALA A 1 163 ? 1.639 -5.498 -26.170 1.00 90.62 163 ALA A O 1
ATOM 1314 N N . MET A 1 164 ? 0.773 -7.542 -25.830 1.00 93.38 164 MET A N 1
ATOM 1315 C CA . MET A 1 164 ? -0.023 -7.635 -27.055 1.00 93.38 164 MET A CA 1
ATOM 1316 C C . MET A 1 164 ? -1.256 -8.521 -26.834 1.00 93.38 164 MET A C 1
ATOM 1318 O O . MET A 1 164 ? -1.381 -9.178 -25.793 1.00 93.38 164 MET A O 1
ATOM 1322 N N . ALA A 1 165 ? -2.173 -8.554 -27.805 1.00 94.38 165 ALA A N 1
ATOM 1323 C CA . ALA A 1 165 ? -3.367 -9.388 -27.722 1.00 94.38 165 ALA A CA 1
ATOM 1324 C C . ALA A 1 165 ? -2.997 -10.870 -27.540 1.00 94.38 165 ALA A C 1
ATOM 1326 O O . ALA A 1 165 ? -2.033 -11.366 -28.123 1.00 94.38 165 ALA A O 1
ATOM 1327 N N . ALA A 1 166 ? -3.773 -11.593 -26.727 1.00 92.38 166 ALA A N 1
ATOM 1328 C CA . ALA A 1 166 ? -3.473 -12.986 -26.390 1.00 92.38 166 ALA A CA 1
ATOM 1329 C C . ALA A 1 166 ? -3.418 -13.902 -27.627 1.00 92.38 166 ALA A C 1
ATOM 1331 O O . ALA A 1 166 ? -2.587 -14.807 -27.675 1.00 92.38 166 ALA A O 1
ATOM 1332 N N . ALA A 1 167 ? -4.263 -13.639 -28.629 1.00 94.06 167 ALA A N 1
ATOM 1333 C CA . ALA A 1 167 ? -4.263 -14.370 -29.894 1.00 94.06 167 ALA A CA 1
ATOM 1334 C C . ALA A 1 167 ? -2.965 -14.141 -30.687 1.00 94.06 167 ALA A C 1
ATOM 1336 O O . ALA A 1 167 ? -2.323 -15.107 -31.100 1.00 94.06 167 ALA A O 1
ATOM 1337 N N . ASP A 1 168 ? -2.538 -12.882 -30.822 1.00 95.62 168 ASP A N 1
ATOM 1338 C CA . ASP A 1 168 ? -1.313 -12.516 -31.542 1.00 95.62 168 ASP A CA 1
ATOM 1339 C C . ASP A 1 168 ? -0.073 -13.099 -30.857 1.00 95.62 168 ASP A C 1
ATOM 1341 O O . ASP A 1 168 ? 0.800 -13.673 -31.511 1.00 95.62 168 ASP A O 1
ATOM 1345 N N . PHE A 1 169 ? -0.020 -13.025 -29.523 1.00 95.31 169 PHE A N 1
ATOM 1346 C CA . PHE A 1 169 ? 1.067 -13.626 -28.757 1.00 95.31 169 PHE A CA 1
ATOM 1347 C C . PHE A 1 169 ? 1.083 -15.152 -28.872 1.00 95.31 169 PHE A C 1
ATOM 1349 O O . PHE A 1 169 ? 2.157 -15.740 -28.978 1.00 95.31 169 PHE A O 1
ATOM 1356 N N . GLY A 1 170 ? -0.087 -15.799 -28.862 1.00 94.31 170 GLY A N 1
ATOM 1357 C CA . GLY A 1 170 ? -0.208 -17.241 -29.070 1.00 94.31 170 GLY A CA 1
ATOM 1358 C C . GLY A 1 170 ? 0.373 -17.662 -30.419 1.00 94.31 170 GLY A C 1
ATOM 1359 O O . GLY A 1 170 ? 1.250 -18.522 -30.470 1.00 94.31 170 GLY A O 1
ATOM 1360 N N . ALA A 1 171 ? -0.024 -16.975 -31.494 1.00 95.50 171 ALA A N 1
ATOM 1361 C CA . ALA A 1 171 ? 0.497 -17.224 -32.835 1.00 95.50 171 ALA A CA 1
ATOM 1362 C C . ALA A 1 171 ? 2.017 -16.993 -32.927 1.00 95.50 171 ALA A C 1
ATOM 1364 O O . ALA A 1 171 ? 2.740 -17.813 -33.497 1.00 95.50 171 ALA A O 1
ATOM 1365 N N . LEU A 1 172 ? 2.521 -15.907 -32.328 1.00 94.88 172 LEU A N 1
ATOM 1366 C CA . LEU A 1 172 ? 3.955 -15.620 -32.270 1.00 94.88 172 LEU A CA 1
ATOM 1367 C C . LEU A 1 172 ? 4.719 -16.703 -31.495 1.00 94.88 172 LEU A C 1
ATOM 1369 O O . LEU A 1 172 ? 5.767 -17.164 -31.948 1.00 94.88 172 LEU A O 1
ATOM 1373 N N . LYS A 1 173 ? 4.200 -17.131 -30.341 1.00 94.56 173 LYS A N 1
ATOM 1374 C CA . LYS A 1 173 ? 4.804 -18.174 -29.505 1.00 94.56 173 LYS A CA 1
ATOM 1375 C C . LYS A 1 173 ? 4.917 -19.493 -30.266 1.00 94.56 173 LYS A C 1
ATOM 1377 O O . LYS A 1 173 ? 5.992 -20.093 -30.266 1.00 94.56 173 LYS A O 1
ATOM 1382 N N . ASP A 1 174 ? 3.853 -19.914 -30.943 1.00 94.81 174 ASP A N 1
ATOM 1383 C CA . ASP A 1 174 ? 3.842 -21.155 -31.721 1.00 94.81 174 ASP A CA 1
ATOM 1384 C C . ASP A 1 174 ? 4.827 -21.095 -32.891 1.00 94.81 174 ASP A C 1
ATOM 1386 O O . ASP A 1 174 ? 5.567 -22.052 -33.136 1.00 94.81 174 ASP A O 1
ATOM 1390 N N . LEU A 1 175 ? 4.900 -19.949 -33.574 1.00 96.19 175 LEU A N 1
ATOM 1391 C CA . LEU A 1 175 ? 5.864 -19.715 -34.646 1.00 96.19 175 LEU A CA 1
ATOM 1392 C C . LEU A 1 175 ? 7.310 -19.836 -34.141 1.00 96.19 175 LEU A C 1
ATOM 1394 O O . LEU A 1 175 ? 8.115 -20.537 -34.758 1.00 96.19 175 LEU A O 1
ATOM 1398 N N . LEU A 1 176 ? 7.632 -19.205 -33.008 1.00 94.75 176 LEU A N 1
ATOM 1399 C CA . LEU A 1 176 ? 8.976 -19.236 -32.420 1.00 94.75 176 LEU A CA 1
ATOM 1400 C C . LEU A 1 176 ? 9.373 -20.639 -31.944 1.00 94.75 176 LEU A C 1
ATOM 1402 O O . LEU A 1 176 ? 10.497 -21.072 -32.190 1.00 94.75 176 LEU A O 1
ATOM 1406 N N . ILE A 1 177 ? 8.457 -21.374 -31.304 1.00 94.38 177 ILE A N 1
ATOM 1407 C CA . ILE A 1 177 ? 8.714 -22.753 -30.860 1.00 94.38 177 ILE A CA 1
ATOM 1408 C C . ILE A 1 177 ? 8.895 -23.677 -32.068 1.00 94.38 177 ILE A C 1
ATOM 1410 O O . ILE A 1 177 ? 9.796 -24.514 -32.073 1.00 94.38 177 ILE A O 1
ATOM 1414 N N . LYS A 1 178 ? 8.080 -23.529 -33.118 1.00 94.88 178 LYS A N 1
ATOM 1415 C CA . LYS A 1 178 ? 8.190 -24.356 -34.326 1.00 94.88 178 LYS A CA 1
ATOM 1416 C C . LYS A 1 178 ? 9.510 -24.133 -35.067 1.00 94.88 178 LYS A C 1
ATOM 1418 O O . LYS A 1 178 ? 10.055 -25.094 -35.604 1.00 94.88 178 LYS A O 1
ATOM 1423 N N . ALA A 1 179 ? 10.010 -22.897 -35.086 1.00 95.62 179 ALA A N 1
ATOM 1424 C CA . ALA A 1 179 ? 11.267 -22.532 -35.739 1.00 95.62 179 ALA A CA 1
ATOM 1425 C C . ALA A 1 179 ? 12.525 -22.960 -34.958 1.00 95.62 179 ALA A C 1
ATOM 1427 O O . ALA A 1 179 ? 13.618 -22.979 -35.523 1.00 95.62 179 ALA A O 1
ATOM 1428 N N . ALA A 1 180 ? 12.397 -23.289 -33.671 1.00 94.00 180 ALA A N 1
ATOM 1429 C CA . ALA A 1 180 ? 13.528 -23.681 -32.843 1.00 94.00 180 ALA A CA 1
ATOM 1430 C C . ALA A 1 180 ? 14.022 -25.112 -33.138 1.00 94.00 180 ALA A C 1
ATOM 1432 O O . ALA A 1 180 ? 13.207 -25.989 -33.442 1.00 94.00 180 ALA A O 1
ATOM 1433 N N . PRO A 1 181 ? 15.330 -25.394 -32.968 1.00 95.94 181 PRO A N 1
ATOM 1434 C CA . PRO A 1 181 ? 15.846 -26.762 -32.968 1.00 95.94 181 PRO A CA 1
ATOM 1435 C C . PRO A 1 181 ? 15.116 -27.627 -31.937 1.00 95.94 181 PRO A C 1
ATOM 1437 O O . PRO A 1 181 ? 14.839 -27.151 -30.834 1.00 95.94 181 PRO A O 1
ATOM 1440 N N . ASP A 1 182 ? 14.854 -28.898 -32.259 1.00 93.75 182 ASP A N 1
ATOM 1441 C CA . ASP A 1 182 ? 14.067 -29.802 -31.400 1.00 93.75 182 ASP A CA 1
ATOM 1442 C C . ASP A 1 182 ? 14.592 -29.860 -29.959 1.00 93.75 182 ASP A C 1
ATOM 1444 O O . ASP A 1 182 ? 13.811 -29.789 -29.012 1.00 93.75 182 ASP A O 1
ATOM 1448 N N . ALA A 1 183 ? 15.918 -29.860 -29.793 1.00 95.38 183 ALA A N 1
ATOM 1449 C CA . ALA A 1 183 ? 16.587 -29.859 -28.491 1.00 95.38 183 ALA A CA 1
ATOM 1450 C C . ALA A 1 183 ? 16.306 -28.613 -27.621 1.00 95.38 183 ALA A C 1
ATOM 1452 O O . ALA A 1 183 ? 16.574 -28.629 -26.422 1.00 95.38 183 ALA A O 1
ATOM 1453 N N . HIS A 1 184 ? 15.793 -27.520 -28.195 1.00 94.38 184 HIS A N 1
ATOM 1454 C CA . HIS A 1 184 ? 15.567 -26.246 -27.500 1.00 94.38 184 HIS A CA 1
ATOM 1455 C C . HIS A 1 184 ? 14.095 -25.833 -27.413 1.00 94.38 184 HIS A C 1
ATOM 1457 O O . HIS A 1 184 ? 13.787 -24.846 -26.741 1.00 94.38 184 HIS A O 1
ATOM 1463 N N . LYS A 1 185 ? 13.175 -26.578 -28.040 1.00 93.75 185 LYS A N 1
ATOM 1464 C CA . LYS A 1 185 ? 11.741 -26.242 -28.069 1.00 93.75 185 LYS A CA 1
ATOM 1465 C C . LYS A 1 185 ? 11.137 -26.116 -26.676 1.00 93.75 185 LYS A C 1
ATOM 1467 O O . LYS A 1 185 ? 10.439 -25.142 -26.401 1.00 93.75 185 LYS A O 1
ATOM 1472 N N . GLU A 1 186 ? 11.440 -27.060 -25.788 1.00 93.44 186 GLU A N 1
ATOM 1473 C CA . GLU A 1 186 ? 10.933 -27.040 -24.413 1.00 93.44 186 GLU A CA 1
ATOM 1474 C C . GLU A 1 186 ? 11.471 -25.835 -23.629 1.00 93.44 186 GLU A C 1
ATOM 1476 O O . GLU A 1 186 ? 10.699 -25.083 -23.035 1.00 93.44 186 GLU A O 1
ATOM 1481 N N . TRP A 1 187 ? 12.785 -25.597 -23.690 1.00 93.25 187 TRP A N 1
ATOM 1482 C CA . TRP A 1 187 ? 13.426 -24.474 -23.004 1.00 93.25 187 TRP A CA 1
ATOM 1483 C C . TRP A 1 187 ? 12.869 -23.120 -23.471 1.00 93.25 187 TRP A C 1
ATOM 1485 O O . TRP A 1 187 ? 12.540 -22.267 -22.645 1.00 93.25 187 TRP A O 1
ATOM 1495 N N . ILE A 1 188 ? 12.683 -22.934 -24.783 1.00 93.31 188 ILE A N 1
ATOM 1496 C CA . ILE A 1 188 ? 12.062 -21.724 -25.344 1.00 93.31 188 ILE A CA 1
ATOM 1497 C C . ILE A 1 188 ? 10.603 -21.612 -24.897 1.00 93.31 188 ILE A C 1
ATOM 1499 O O . ILE A 1 188 ? 10.180 -20.540 -24.464 1.00 93.31 188 ILE A O 1
ATOM 1503 N N . GLY A 1 189 ? 9.843 -22.708 -24.935 1.00 92.81 189 GLY A N 1
ATOM 1504 C CA . GLY A 1 189 ? 8.454 -22.737 -24.479 1.00 92.81 189 GLY A CA 1
ATOM 1505 C C . GLY A 1 189 ? 8.298 -22.277 -23.027 1.00 92.81 189 GLY A C 1
ATOM 1506 O O . GLY A 1 189 ? 7.408 -21.474 -22.734 1.00 92.81 189 GLY A O 1
ATOM 1507 N N . GLN A 1 190 ? 9.201 -22.711 -22.142 1.00 92.94 190 GLN A N 1
ATOM 1508 C CA . GLN A 1 190 ? 9.252 -22.272 -20.744 1.00 92.94 190 GLN A CA 1
ATOM 1509 C C . GLN A 1 190 ? 9.606 -20.782 -20.621 1.00 92.94 190 GLN A C 1
ATOM 1511 O O . GLN A 1 190 ? 8.959 -20.058 -19.865 1.00 92.94 190 GLN A O 1
ATOM 1516 N N . LYS A 1 191 ? 10.587 -20.283 -21.388 1.00 91.38 191 LYS A N 1
ATOM 1517 C CA . LYS A 1 191 ? 10.962 -18.854 -21.380 1.00 91.38 191 LYS A CA 1
ATOM 1518 C C . LYS A 1 191 ? 9.849 -17.941 -21.895 1.00 91.38 191 LYS A C 1
ATOM 1520 O O . LYS A 1 191 ? 9.690 -16.833 -21.389 1.00 91.38 191 LYS A O 1
ATOM 1525 N N . LEU A 1 192 ? 9.055 -18.410 -22.855 1.00 93.50 192 LEU A N 1
ATOM 1526 C CA . LEU A 1 192 ? 7.930 -17.665 -23.422 1.00 93.50 192 LEU A CA 1
ATOM 1527 C C . LEU A 1 192 ? 6.651 -17.739 -22.574 1.00 93.50 192 LEU A C 1
ATOM 1529 O O . LEU A 1 192 ? 5.687 -17.049 -22.895 1.00 93.50 192 LEU A O 1
ATOM 1533 N N . ALA A 1 193 ? 6.607 -18.536 -21.498 1.00 88.62 193 ALA A N 1
ATOM 1534 C CA . ALA A 1 193 ? 5.401 -18.714 -20.681 1.00 88.62 193 ALA A CA 1
ATOM 1535 C C . ALA A 1 193 ? 4.841 -17.393 -20.122 1.00 88.62 193 ALA A C 1
ATOM 1537 O O . ALA A 1 193 ? 3.626 -17.224 -20.067 1.00 88.62 193 ALA A O 1
ATOM 1538 N N . PHE A 1 194 ? 5.723 -16.448 -19.784 1.00 86.31 194 PHE A N 1
ATOM 1539 C CA . PHE A 1 194 ? 5.365 -15.146 -19.208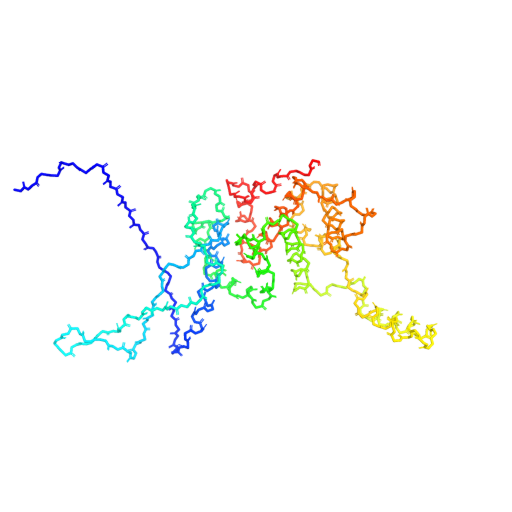 1.00 86.31 194 PHE A CA 1
ATOM 1540 C C . PHE A 1 194 ? 5.767 -13.964 -20.101 1.00 86.31 194 PHE A C 1
ATOM 1542 O O . PHE A 1 194 ? 5.707 -12.817 -19.672 1.00 86.31 194 PHE A O 1
ATOM 1549 N N . ALA A 1 195 ? 6.185 -14.210 -21.347 1.00 90.75 195 ALA A N 1
ATOM 1550 C CA . ALA A 1 195 ? 6.747 -13.156 -22.196 1.00 90.75 195 ALA A CA 1
ATOM 1551 C C . ALA A 1 195 ? 5.706 -12.147 -22.725 1.00 90.75 195 ALA A C 1
ATOM 1553 O O . ALA A 1 195 ? 6.099 -11.099 -23.225 1.00 90.75 195 ALA A O 1
ATOM 1554 N N . ASN A 1 196 ? 4.401 -12.425 -22.585 1.00 93.38 196 ASN A N 1
ATOM 1555 C CA . ASN A 1 196 ? 3.338 -11.452 -22.880 1.00 93.38 196 ASN A CA 1
ATOM 1556 C C . ASN A 1 196 ? 2.974 -10.556 -21.686 1.00 93.38 196 ASN A C 1
ATOM 1558 O O . ASN A 1 196 ? 2.077 -9.716 -21.780 1.00 93.38 196 ASN A O 1
ATOM 1562 N N . GLU A 1 197 ? 3.611 -10.755 -20.533 1.00 91.19 197 GLU A N 1
ATOM 1563 C CA . GLU A 1 197 ? 3.434 -9.844 -19.414 1.00 91.19 197 GLU A CA 1
ATOM 1564 C C . GLU A 1 197 ? 4.060 -8.482 -19.736 1.00 91.19 197 GLU A C 1
ATOM 1566 O O . GLU A 1 197 ? 5.157 -8.397 -20.288 1.00 91.19 197 GLU A O 1
ATOM 1571 N N . ILE A 1 198 ? 3.389 -7.400 -19.342 1.00 93.56 198 ILE A N 1
ATOM 1572 C CA . ILE A 1 198 ? 3.984 -6.066 -19.444 1.00 93.56 198 ILE A CA 1
ATOM 1573 C C . ILE A 1 198 ? 5.169 -5.910 -18.477 1.00 93.56 198 ILE A C 1
ATOM 1575 O O . ILE A 1 198 ? 5.267 -6.600 -17.460 1.00 93.56 198 ILE A O 1
ATOM 1579 N N . SER A 1 199 ? 6.082 -4.986 -18.771 1.00 93.25 199 SER A N 1
ATOM 1580 C CA . SER A 1 199 ? 7.275 -4.765 -17.946 1.00 93.25 199 SER A CA 1
ATOM 1581 C C . SER A 1 199 ? 6.948 -4.090 -16.602 1.00 93.25 199 SER A C 1
ATOM 1583 O O . SER A 1 199 ? 5.909 -3.446 -16.450 1.00 93.25 199 SER A O 1
ATOM 1585 N N . LEU A 1 200 ? 7.857 -4.164 -15.616 1.00 93.56 200 LEU A N 1
ATOM 1586 C CA . LEU A 1 200 ? 7.737 -3.372 -14.378 1.00 93.56 200 LEU A CA 1
ATOM 1587 C C . LEU A 1 200 ? 7.648 -1.865 -14.679 1.00 93.56 200 LEU A C 1
ATOM 1589 O O . LEU A 1 200 ? 6.866 -1.158 -14.047 1.00 93.56 200 LEU A O 1
ATOM 1593 N N . ALA A 1 201 ? 8.412 -1.383 -15.663 1.00 96.44 201 ALA A N 1
ATOM 1594 C CA . ALA A 1 201 ? 8.392 0.020 -16.060 1.00 96.44 201 ALA A CA 1
ATOM 1595 C C . ALA A 1 201 ? 6.998 0.447 -16.539 1.00 96.44 201 ALA A C 1
ATOM 1597 O O . ALA A 1 201 ? 6.520 1.516 -16.168 1.00 96.44 201 ALA A O 1
ATOM 1598 N N . ASP A 1 202 ? 6.332 -0.390 -17.335 1.00 95.62 202 ASP A N 1
ATOM 1599 C CA . ASP A 1 202 ? 5.000 -0.081 -17.853 1.00 95.62 202 ASP A CA 1
ATOM 1600 C C . ASP A 1 202 ? 3.936 -0.197 -16.762 1.00 95.62 202 ASP A C 1
ATOM 1602 O O . ASP A 1 202 ? 3.122 0.714 -16.631 1.00 95.62 202 ASP A O 1
ATOM 1606 N N . ARG A 1 203 ? 4.018 -1.210 -15.885 1.00 96.31 203 ARG A N 1
ATOM 1607 C CA . ARG A 1 203 ? 3.162 -1.303 -14.684 1.00 96.31 203 ARG A CA 1
ATOM 1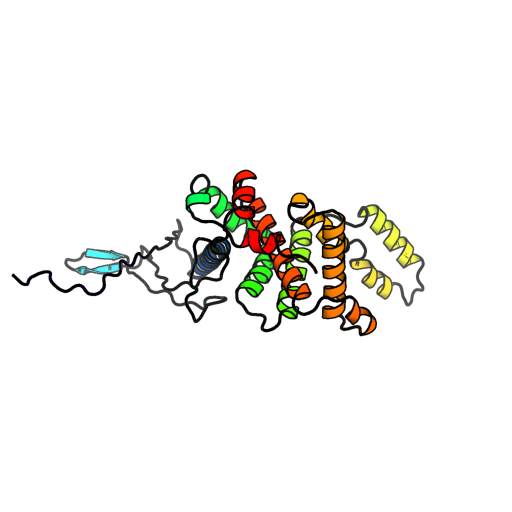608 C C . ARG A 1 203 ? 3.238 -0.038 -13.836 1.00 96.31 203 ARG A C 1
ATOM 1610 O O . ARG A 1 203 ? 2.205 0.506 -13.451 1.00 96.31 203 ARG A O 1
ATOM 1617 N N . LEU A 1 204 ? 4.450 0.454 -13.575 1.00 97.19 204 LEU A N 1
ATOM 1618 C CA . LEU A 1 204 ? 4.667 1.679 -12.807 1.00 97.19 204 LEU A CA 1
ATOM 1619 C C . LEU A 1 204 ? 4.042 2.897 -13.491 1.00 97.19 204 LEU A C 1
ATOM 1621 O O . LEU A 1 204 ? 3.357 3.663 -12.823 1.00 97.19 204 LEU A O 1
ATOM 1625 N N . LYS A 1 205 ? 4.214 3.057 -14.812 1.00 96.88 205 LYS A N 1
ATOM 1626 C CA . LYS A 1 205 ? 3.565 4.145 -15.567 1.00 96.88 205 LYS A CA 1
ATOM 1627 C C . LYS A 1 205 ? 2.039 4.072 -15.451 1.00 96.88 205 LYS A C 1
ATOM 1629 O O . LYS A 1 205 ? 1.416 5.092 -15.183 1.00 96.88 205 LYS A O 1
ATOM 1634 N N . ARG A 1 206 ? 1.443 2.881 -15.604 1.00 96.19 206 ARG A N 1
ATOM 1635 C CA . ARG A 1 206 ? -0.015 2.670 -15.501 1.00 96.19 206 ARG A CA 1
ATOM 1636 C C . ARG A 1 206 ? -0.557 3.009 -14.119 1.00 96.19 206 ARG A C 1
ATOM 1638 O O . ARG A 1 206 ? -1.560 3.704 -14.013 1.00 96.19 206 ARG A O 1
ATOM 1645 N N . ILE A 1 207 ? 0.118 2.551 -13.068 1.00 96.44 207 ILE A N 1
ATOM 1646 C CA . ILE A 1 207 ? -0.261 2.841 -11.680 1.00 96.44 207 ILE A CA 1
ATOM 1647 C C . ILE A 1 207 ? -0.077 4.328 -11.364 1.00 96.44 207 ILE A C 1
ATOM 1649 O O . ILE A 1 207 ? -0.858 4.894 -10.607 1.00 96.44 207 ILE A O 1
ATOM 1653 N N . LEU A 1 208 ? 0.933 4.981 -11.928 1.00 96.88 208 LEU A N 1
ATOM 1654 C CA . LEU A 1 208 ? 1.215 6.385 -11.659 1.00 96.88 208 LEU A CA 1
ATOM 1655 C C . LEU A 1 208 ? 0.278 7.344 -12.419 1.00 96.88 208 LEU A C 1
ATOM 1657 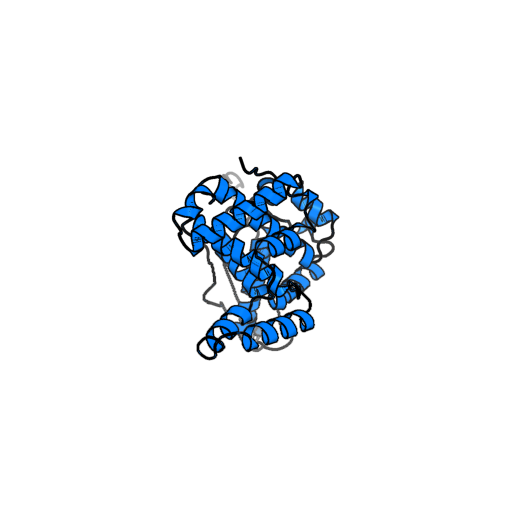O O . LEU A 1 208 ? -0.012 8.424 -11.910 1.00 96.88 208 LEU A O 1
ATOM 1661 N N . GLU A 1 209 ? -0.232 6.952 -13.590 1.00 96.19 209 GLU A N 1
ATOM 1662 C CA . GLU A 1 209 ? -1.032 7.814 -14.477 1.00 96.19 209 GLU A CA 1
ATOM 1663 C C . GLU A 1 209 ? -2.228 8.513 -13.796 1.00 96.19 209 GLU A C 1
ATOM 1665 O O . GLU A 1 209 ? -2.353 9.728 -13.965 1.00 96.19 209 GLU A O 1
ATOM 1670 N N . PRO A 1 210 ? -3.063 7.843 -12.969 1.00 95.31 210 PRO A N 1
ATOM 1671 C CA . PRO A 1 210 ? -4.184 8.496 -12.286 1.00 95.31 210 PRO A CA 1
ATOM 1672 C C . PRO A 1 210 ? -3.775 9.605 -11.311 1.00 95.31 210 PRO A C 1
ATOM 1674 O O . PRO A 1 210 ? -4.625 10.385 -10.895 1.00 95.31 210 PRO A O 1
ATOM 1677 N N . PHE A 1 211 ? -2.500 9.656 -10.919 1.00 95.50 211 PHE A N 1
ATOM 1678 C CA . PHE A 1 211 ? -1.969 10.577 -9.917 1.00 95.50 211 PHE A CA 1
ATOM 1679 C C . PHE A 1 211 ? -0.812 11.422 -10.457 1.00 95.50 211 PHE A C 1
ATOM 1681 O O . PHE A 1 211 ? -0.068 12.018 -9.679 1.00 95.50 211 PHE A O 1
ATOM 1688 N N . LYS A 1 212 ? -0.629 11.479 -11.781 1.00 95.12 212 LYS A N 1
ATOM 1689 C CA . LYS A 1 212 ? 0.551 12.077 -12.421 1.00 95.12 212 LYS A CA 1
ATOM 1690 C C . LYS A 1 212 ? 0.854 13.509 -11.985 1.00 95.12 212 LYS A C 1
ATOM 1692 O O . LYS A 1 212 ? 2.026 13.848 -11.843 1.00 95.12 212 LYS A O 1
ATOM 1697 N N . ASP A 1 213 ? -0.173 14.303 -11.700 1.00 92.88 213 ASP A N 1
ATOM 1698 C CA . ASP A 1 213 ? -0.031 15.705 -11.291 1.00 92.88 213 ASP A CA 1
ATOM 1699 C C . ASP A 1 213 ? 0.578 15.849 -9.885 1.00 92.88 213 ASP A C 1
ATOM 1701 O O . ASP A 1 213 ? 1.107 16.897 -9.526 1.00 92.88 213 ASP A O 1
ATOM 1705 N N . ARG A 1 214 ? 0.574 14.768 -9.096 1.00 93.38 214 ARG A N 1
ATOM 1706 C CA . ARG A 1 214 ? 1.146 14.705 -7.742 1.00 93.38 214 ARG A CA 1
ATOM 1707 C C . ARG A 1 214 ? 2.584 14.189 -7.716 1.00 93.38 214 ARG A C 1
ATOM 1709 O O . ARG A 1 214 ? 3.254 14.295 -6.693 1.00 93.38 214 ARG A O 1
ATOM 1716 N N . PHE A 1 215 ? 3.073 13.642 -8.829 1.00 94.75 215 PHE A N 1
ATOM 1717 C CA . PHE A 1 215 ? 4.424 13.079 -8.952 1.00 94.75 215 PHE A CA 1
ATOM 1718 C C . PHE A 1 215 ? 5.356 13.951 -9.809 1.00 94.75 215 PHE A C 1
ATOM 1720 O O . PHE A 1 215 ? 6.330 13.452 -10.370 1.00 94.75 215 PHE A O 1
ATOM 1727 N N . GLY A 1 216 ? 5.089 15.258 -9.875 1.00 92.94 216 GLY A N 1
ATOM 1728 C CA . GLY A 1 216 ? 5.922 16.226 -10.587 1.00 92.94 216 GLY A CA 1
ATOM 1729 C C . GLY A 1 216 ? 5.722 16.206 -12.103 1.00 92.94 216 GLY A C 1
ATOM 1730 O O . GLY A 1 216 ? 4.699 15.751 -12.623 1.00 92.94 216 GLY A O 1
ATOM 1731 N N . SER A 1 217 ? 6.710 16.736 -12.823 1.00 95.19 217 SER A N 1
ATOM 1732 C CA . SER A 1 217 ? 6.688 16.831 -14.283 1.00 95.19 217 SER A CA 1
ATOM 1733 C C . SER A 1 217 ? 6.798 15.458 -14.957 1.00 95.19 217 SER A C 1
ATOM 1735 O O . SER A 1 217 ? 7.146 14.451 -14.342 1.00 95.19 217 SER A O 1
ATOM 1737 N N . ASP A 1 218 ? 6.559 15.404 -16.269 1.00 95.75 218 ASP A N 1
ATOM 1738 C CA . ASP A 1 218 ? 6.771 14.174 -17.042 1.00 95.75 218 ASP A CA 1
ATOM 1739 C C . ASP A 1 218 ? 8.217 13.656 -16.958 1.00 95.75 218 ASP A C 1
ATOM 1741 O O . ASP A 1 218 ? 8.448 12.447 -16.875 1.00 95.75 218 ASP A O 1
ATOM 1745 N N . ALA A 1 219 ? 9.191 14.569 -16.900 1.00 95.69 219 ALA A N 1
ATOM 1746 C CA . ALA A 1 219 ? 10.596 14.226 -16.716 1.00 95.69 219 ALA A CA 1
ATOM 1747 C C . ALA A 1 219 ? 10.853 13.599 -15.336 1.00 95.69 219 ALA A C 1
ATOM 1749 O O . ALA A 1 219 ? 11.534 12.574 -15.252 1.00 95.69 219 ALA A O 1
ATOM 1750 N N . ASP A 1 220 ? 10.257 14.154 -14.275 1.00 95.44 220 ASP A N 1
ATOM 1751 C CA . ASP A 1 220 ? 10.383 13.624 -12.911 1.00 95.44 220 ASP A CA 1
ATOM 1752 C C . ASP A 1 220 ? 9.819 12.206 -12.814 1.00 95.44 220 ASP A C 1
ATOM 1754 O O . ASP A 1 220 ? 10.457 11.309 -12.261 1.00 95.44 220 ASP A O 1
ATOM 1758 N N . ARG A 1 221 ? 8.654 11.969 -13.424 1.00 96.94 221 ARG A N 1
ATOM 1759 C CA . ARG A 1 221 ? 7.994 10.655 -13.427 1.00 96.94 221 ARG A CA 1
ATOM 1760 C C . ARG A 1 221 ? 8.790 9.629 -14.221 1.00 96.94 221 ARG A C 1
ATOM 1762 O O . ARG A 1 221 ? 8.978 8.508 -13.752 1.00 96.94 221 ARG A O 1
ATOM 1769 N N . LYS A 1 222 ? 9.325 10.005 -15.387 1.00 96.69 222 LYS A N 1
ATOM 1770 C CA . LYS A 1 222 ? 10.229 9.142 -16.167 1.00 96.69 222 LYS A CA 1
ATOM 1771 C C . LYS A 1 222 ? 11.492 8.789 -15.380 1.00 96.69 222 LYS A C 1
ATOM 1773 O O . LYS A 1 222 ? 11.887 7.622 -15.377 1.00 96.69 222 LYS A O 1
ATOM 1778 N N . ARG A 1 223 ? 12.097 9.761 -14.685 1.00 96.44 223 ARG A N 1
ATOM 1779 C CA . ARG A 1 223 ? 13.262 9.539 -13.811 1.00 96.44 223 ARG A CA 1
ATOM 1780 C C . ARG A 1 223 ? 12.916 8.597 -12.657 1.00 96.44 223 ARG A C 1
ATOM 1782 O O . ARG A 1 223 ? 13.656 7.647 -12.428 1.00 96.44 223 ARG A O 1
ATOM 1789 N N . LEU A 1 224 ? 11.783 8.817 -11.987 1.00 97.62 224 LEU A N 1
ATOM 1790 C CA . LEU A 1 224 ? 11.297 7.979 -10.889 1.00 97.62 224 LEU A CA 1
ATOM 1791 C C . LEU A 1 224 ? 11.105 6.523 -11.333 1.00 97.62 224 LEU A C 1
ATOM 1793 O O . LEU A 1 224 ? 11.678 5.622 -10.727 1.00 97.62 224 LEU A O 1
ATOM 1797 N N . VAL A 1 225 ? 10.352 6.292 -12.414 1.00 98.12 225 VAL A N 1
ATOM 1798 C CA . VAL A 1 225 ? 10.099 4.940 -12.944 1.00 98.12 225 VAL A CA 1
ATOM 1799 C C . VAL A 1 225 ? 11.408 4.239 -13.292 1.00 98.12 225 VAL A C 1
ATOM 1801 O O . VAL A 1 225 ? 11.609 3.088 -12.909 1.00 98.12 225 VAL A O 1
ATOM 1804 N N . ARG A 1 226 ? 12.315 4.933 -13.989 1.00 97.44 226 ARG A N 1
ATOM 1805 C CA . ARG A 1 226 ? 13.614 4.373 -14.363 1.00 97.44 226 ARG A CA 1
ATOM 1806 C C . ARG A 1 226 ? 14.432 3.982 -13.136 1.00 97.44 226 ARG A C 1
ATOM 1808 O O . ARG A 1 226 ? 14.930 2.864 -13.090 1.00 97.44 226 ARG A O 1
ATOM 1815 N N . LEU A 1 227 ? 14.531 4.865 -12.144 1.00 97.69 227 LEU A N 1
ATOM 1816 C CA . LEU A 1 227 ? 15.348 4.615 -10.961 1.00 97.69 227 LEU A CA 1
ATOM 1817 C C . LEU A 1 227 ? 14.785 3.468 -10.109 1.00 97.69 227 LEU A C 1
ATOM 1819 O O . LEU A 1 227 ? 15.562 2.659 -9.613 1.00 97.69 227 LEU A O 1
ATOM 1823 N N . ILE A 1 228 ? 13.457 3.323 -10.005 1.00 98.12 228 ILE A N 1
ATOM 1824 C CA . ILE A 1 228 ? 12.831 2.151 -9.362 1.00 98.12 228 ILE A CA 1
ATOM 1825 C C . ILE A 1 228 ? 13.216 0.863 -10.101 1.00 98.12 228 ILE A C 1
ATOM 1827 O O . ILE A 1 228 ? 13.594 -0.121 -9.470 1.00 98.12 228 ILE A O 1
ATOM 1831 N N . VAL A 1 229 ? 13.143 0.854 -11.433 1.00 97.50 229 VAL A N 1
ATOM 1832 C CA . VAL A 1 229 ? 13.477 -0.332 -12.237 1.00 97.50 229 VAL A CA 1
ATOM 1833 C C . VAL A 1 229 ? 14.958 -0.690 -12.115 1.00 97.50 229 VAL A C 1
ATOM 1835 O O . VAL A 1 229 ? 15.274 -1.848 -11.845 1.00 97.50 229 VAL A O 1
ATOM 1838 N N . ASP A 1 230 ? 15.853 0.286 -12.270 1.00 97.25 230 ASP A N 1
ATOM 1839 C CA . ASP A 1 230 ? 17.302 0.083 -12.185 1.00 97.25 230 ASP A CA 1
ATOM 1840 C C . ASP A 1 230 ? 17.700 -0.421 -10.784 1.00 97.25 230 ASP A C 1
ATOM 1842 O O . ASP A 1 230 ? 18.398 -1.429 -10.666 1.00 97.25 230 ASP A O 1
ATOM 1846 N N . THR A 1 231 ? 17.151 0.189 -9.727 1.00 97.69 231 THR A N 1
ATOM 1847 C CA . THR A 1 231 ? 17.371 -0.227 -8.329 1.00 97.69 231 THR A CA 1
ATOM 1848 C C . THR A 1 231 ? 16.839 -1.636 -8.067 1.00 97.69 231 THR A C 1
ATOM 1850 O O . THR A 1 231 ? 17.537 -2.466 -7.490 1.00 97.69 231 THR A O 1
ATOM 1853 N N . ARG A 1 232 ? 15.624 -1.968 -8.532 1.00 96.88 232 ARG A N 1
ATOM 1854 C CA . ARG A 1 232 ? 15.058 -3.318 -8.370 1.00 96.88 232 ARG A CA 1
ATOM 1855 C C . ARG A 1 232 ? 15.908 -4.364 -9.076 1.00 96.88 232 ARG A C 1
ATOM 1857 O O . ARG A 1 232 ? 16.119 -5.443 -8.526 1.00 96.88 232 ARG A O 1
ATOM 1864 N N . ASN A 1 233 ? 16.361 -4.071 -10.292 1.00 95.12 233 ASN A N 1
ATOM 1865 C CA . ASN A 1 233 ? 17.188 -4.992 -11.063 1.00 95.12 233 ASN A CA 1
ATOM 1866 C C . ASN A 1 233 ? 18.518 -5.257 -10.355 1.00 95.12 233 ASN A C 1
ATOM 1868 O O . ASN A 1 233 ? 18.888 -6.422 -10.202 1.00 95.12 233 ASN A O 1
ATOM 1872 N N . TYR A 1 234 ? 19.178 -4.206 -9.860 1.00 97.12 234 TYR A N 1
ATOM 1873 C CA . TYR A 1 234 ? 20.402 -4.349 -9.079 1.00 97.12 234 TYR A CA 1
ATOM 1874 C C . TYR A 1 234 ? 20.164 -5.149 -7.794 1.00 97.12 234 TYR A C 1
ATOM 1876 O O . TYR A 1 234 ? 20.802 -6.173 -7.604 1.00 97.12 234 TYR A O 1
ATOM 1884 N N . LEU A 1 235 ? 19.191 -4.778 -6.959 1.00 95.56 235 LEU A N 1
ATOM 1885 C CA . LEU A 1 235 ? 18.951 -5.454 -5.675 1.00 95.56 235 LEU A CA 1
ATOM 1886 C C . LEU A 1 235 ? 18.429 -6.897 -5.802 1.00 95.56 235 LEU A C 1
ATOM 1888 O O . LEU A 1 235 ? 18.423 -7.633 -4.821 1.00 95.56 235 LEU A O 1
ATOM 1892 N N . THR A 1 236 ? 17.980 -7.317 -6.989 1.00 92.62 236 THR A N 1
ATOM 1893 C CA . THR A 1 236 ? 17.550 -8.706 -7.238 1.00 92.62 236 THR A CA 1
ATOM 1894 C C . THR A 1 236 ? 18.680 -9.573 -7.791 1.00 92.62 236 THR A C 1
ATOM 1896 O O . THR A 1 236 ? 18.766 -10.754 -7.463 1.00 92.62 236 THR A O 1
ATOM 1899 N N . HIS A 1 237 ? 19.532 -9.016 -8.654 1.00 91.62 237 HIS A N 1
ATOM 1900 C CA . HIS A 1 237 ? 20.561 -9.782 -9.367 1.00 91.62 237 HIS A CA 1
ATOM 1901 C C . HIS A 1 237 ? 21.983 -9.521 -8.870 1.00 91.62 237 HIS A C 1
ATOM 1903 O O . HIS A 1 237 ? 22.873 -10.309 -9.173 1.00 91.62 237 HIS A O 1
ATOM 1909 N N . TYR A 1 238 ? 22.187 -8.428 -8.137 1.00 90.94 238 TYR A N 1
ATOM 1910 C CA . TYR A 1 238 ? 23.475 -7.925 -7.666 1.00 90.94 238 TYR A CA 1
ATOM 1911 C C . TYR A 1 238 ? 24.550 -7.905 -8.766 1.00 90.94 238 TYR A C 1
ATOM 1913 O O . TYR A 1 238 ? 25.711 -8.212 -8.516 1.00 90.94 238 TYR A O 1
ATOM 1921 N N . ASP A 1 239 ? 24.167 -7.554 -10.004 1.00 91.00 239 ASP A N 1
ATOM 1922 C CA . ASP A 1 239 ? 25.113 -7.413 -11.117 1.00 91.00 239 ASP A CA 1
ATOM 1923 C C . ASP A 1 239 ? 25.957 -6.140 -10.917 1.00 91.00 239 ASP A C 1
ATOM 1925 O O . ASP A 1 239 ? 25.394 -5.035 -11.007 1.00 91.00 239 ASP A O 1
ATOM 1929 N N . PRO A 1 240 ? 27.290 -6.254 -10.729 1.00 90.00 240 PRO A N 1
ATOM 1930 C CA . PRO A 1 240 ? 28.175 -5.105 -10.515 1.00 90.00 240 PRO A CA 1
ATOM 1931 C C . PRO A 1 240 ? 28.098 -4.059 -11.634 1.00 90.00 240 PRO A C 1
ATOM 1933 O O . PRO A 1 240 ? 28.309 -2.869 -11.411 1.00 90.00 240 PRO A O 1
ATOM 1936 N N . LYS A 1 241 ? 27.737 -4.462 -12.860 1.00 89.62 241 LYS A N 1
ATOM 1937 C CA . LYS A 1 241 ? 27.595 -3.530 -13.991 1.00 89.62 241 LYS A CA 1
ATOM 1938 C C . LYS A 1 241 ? 26.414 -2.575 -13.834 1.00 89.62 241 LYS A C 1
ATOM 1940 O O . LYS A 1 241 ? 26.379 -1.550 -14.512 1.00 89.62 241 LYS A O 1
ATOM 1945 N N . SER A 1 242 ? 25.436 -2.911 -12.996 1.00 89.88 242 SER A N 1
ATOM 1946 C CA . SER A 1 242 ? 24.216 -2.122 -12.786 1.00 89.88 242 SER A CA 1
ATOM 1947 C C . SER A 1 242 ? 24.225 -1.294 -11.501 1.00 89.88 242 SER A C 1
ATOM 1949 O O . SER A 1 242 ? 23.389 -0.405 -11.365 1.00 89.88 242 SER A O 1
ATOM 1951 N N . GLU A 1 243 ? 25.199 -1.517 -10.616 1.00 90.75 243 GLU A N 1
ATOM 1952 C CA . GLU A 1 243 ? 25.295 -0.868 -9.303 1.00 90.75 243 GLU A CA 1
ATOM 1953 C C . GLU A 1 243 ? 25.260 0.663 -9.397 1.00 90.75 243 GLU A C 1
ATOM 1955 O O . GLU A 1 243 ? 24.434 1.300 -8.754 1.00 90.75 243 GLU A O 1
ATOM 1960 N N . HIS A 1 244 ? 26.048 1.255 -10.303 1.00 91.94 244 HIS A N 1
ATOM 1961 C CA . HIS A 1 244 ? 26.109 2.710 -10.512 1.00 91.94 244 HIS A CA 1
ATOM 1962 C C . HIS A 1 244 ? 24.789 3.360 -10.977 1.00 91.94 244 HIS A C 1
ATOM 1964 O O . HIS A 1 244 ? 24.701 4.585 -11.045 1.00 91.94 244 HIS A O 1
ATOM 1970 N N . LYS A 1 245 ? 23.788 2.563 -11.373 1.00 92.69 245 LYS A N 1
ATOM 1971 C CA . LYS A 1 245 ? 22.449 3.036 -11.768 1.00 92.69 245 LYS A CA 1
ATOM 1972 C C . LYS A 1 245 ? 21.424 2.885 -10.647 1.00 92.69 245 LYS A C 1
ATOM 1974 O O . LYS A 1 245 ? 20.334 3.443 -10.758 1.00 92.69 245 LYS A O 1
ATOM 1979 N N . SER A 1 246 ? 21.738 2.100 -9.619 1.00 94.88 246 SER A N 1
ATOM 1980 C CA . SER A 1 246 ? 20.862 1.880 -8.477 1.00 94.88 246 SER A CA 1
ATOM 1981 C C . SER A 1 246 ? 20.858 3.099 -7.565 1.00 94.88 246 SER A C 1
ATOM 1983 O O . SER A 1 246 ? 21.872 3.771 -7.398 1.00 94.88 246 SER A O 1
ATOM 1985 N N . ALA A 1 247 ? 19.715 3.366 -6.942 1.00 95.62 247 ALA A N 1
ATOM 1986 C CA . ALA A 1 247 ? 19.647 4.289 -5.824 1.00 95.62 247 ALA A CA 1
ATOM 1987 C C . ALA A 1 247 ? 20.211 3.637 -4.554 1.00 95.62 247 ALA A C 1
ATOM 1989 O O . ALA A 1 247 ? 19.971 2.455 -4.300 1.00 95.62 247 ALA A O 1
ATOM 1990 N N . ASP A 1 248 ? 20.881 4.437 -3.733 1.00 94.19 248 ASP A N 1
ATOM 1991 C CA . ASP A 1 248 ? 21.310 4.113 -2.376 1.00 94.19 248 ASP A CA 1
ATOM 1992 C C . ASP A 1 248 ? 20.911 5.248 -1.413 1.00 94.19 248 ASP A C 1
ATOM 1994 O O . ASP A 1 248 ? 20.298 6.238 -1.825 1.00 94.19 248 ASP A O 1
ATOM 1998 N N . GLY A 1 249 ? 21.170 5.076 -0.112 1.00 94.75 249 GLY A N 1
ATOM 1999 C CA . GLY A 1 249 ? 21.024 6.125 0.903 1.00 94.75 249 GLY A CA 1
ATOM 2000 C C . GLY A 1 249 ? 19.723 6.940 0.817 1.00 94.75 249 GLY A C 1
ATOM 2001 O O . GLY A 1 249 ? 18.613 6.404 0.896 1.00 94.75 249 GLY A O 1
ATOM 2002 N N . MET A 1 250 ? 19.864 8.263 0.675 1.00 95.50 250 MET A N 1
ATOM 2003 C CA . MET A 1 250 ? 18.724 9.182 0.618 1.00 95.50 250 MET A CA 1
ATOM 2004 C C . MET A 1 250 ? 17.873 9.010 -0.657 1.00 95.50 250 MET A C 1
ATOM 2006 O O . MET A 1 250 ? 16.650 8.923 -0.523 1.00 95.50 250 MET A O 1
ATOM 2010 N N . PRO A 1 251 ? 18.441 8.901 -1.877 1.00 96.75 251 PRO A N 1
ATOM 2011 C CA . PRO A 1 251 ? 17.667 8.527 -3.061 1.00 96.75 251 PRO A CA 1
ATOM 2012 C C . PRO A 1 251 ? 16.822 7.257 -2.880 1.00 96.75 251 PRO A C 1
ATOM 2014 O O . PRO A 1 251 ? 15.640 7.269 -3.225 1.00 96.75 251 PRO A O 1
ATOM 2017 N N . LEU A 1 252 ? 17.375 6.191 -2.287 1.00 97.38 252 LEU A N 1
ATOM 2018 C CA . LEU A 1 252 ? 16.643 4.942 -2.035 1.00 97.38 252 LEU A CA 1
ATOM 2019 C C . LEU A 1 252 ? 15.476 5.147 -1.059 1.00 97.38 252 LEU A C 1
ATOM 2021 O O . LEU A 1 252 ? 14.375 4.632 -1.275 1.00 97.38 252 LEU A O 1
ATOM 2025 N N . TYR A 1 253 ? 15.695 5.942 -0.011 1.00 96.50 253 TYR A N 1
ATOM 2026 C CA . TYR A 1 253 ? 14.635 6.346 0.909 1.00 96.50 253 TYR A CA 1
ATOM 2027 C C . TYR A 1 253 ? 13.514 7.106 0.184 1.00 96.50 253 TYR A C 1
ATOM 2029 O O . TYR A 1 253 ? 12.344 6.758 0.343 1.00 96.50 253 TYR A O 1
ATOM 2037 N N . VAL A 1 254 ? 13.848 8.073 -0.681 1.00 97.38 254 VAL A N 1
ATOM 2038 C CA . VAL A 1 254 ? 12.849 8.800 -1.486 1.00 97.38 254 VAL A CA 1
ATOM 2039 C C . VAL A 1 254 ? 12.051 7.842 -2.370 1.00 97.38 254 VAL A C 1
ATOM 2041 O O . VAL A 1 254 ? 10.833 7.980 -2.456 1.00 97.38 254 VAL A O 1
ATOM 2044 N N . LEU A 1 255 ? 12.687 6.839 -2.988 1.00 97.88 255 LEU A N 1
ATOM 2045 C CA . LEU A 1 255 ? 11.964 5.822 -3.760 1.00 97.88 255 LEU A CA 1
ATOM 2046 C C . LEU A 1 255 ? 10.959 5.046 -2.904 1.00 97.88 255 LEU A C 1
ATOM 2048 O O . LEU A 1 255 ? 9.833 4.822 -3.350 1.00 97.88 255 LEU A O 1
ATOM 2052 N N . CYS A 1 256 ? 11.342 4.668 -1.681 1.00 97.19 256 CYS A N 1
ATOM 2053 C CA . CYS A 1 256 ? 10.439 4.003 -0.744 1.00 97.19 256 CYS A CA 1
ATOM 2054 C C . CYS A 1 256 ? 9.231 4.891 -0.424 1.00 97.19 256 CYS A C 1
ATOM 2056 O O . CYS A 1 256 ? 8.095 4.455 -0.586 1.00 97.19 256 CYS A O 1
ATOM 2058 N N . GLU A 1 257 ? 9.458 6.148 -0.040 1.00 96.25 257 GLU A N 1
ATOM 2059 C CA . GLU A 1 257 ? 8.371 7.075 0.298 1.00 96.25 257 GLU A CA 1
ATOM 2060 C C . GLU A 1 257 ? 7.452 7.357 -0.902 1.00 96.25 257 GLU A C 1
ATOM 2062 O O . GLU A 1 257 ? 6.233 7.415 -0.745 1.00 96.25 257 GLU A O 1
ATOM 2067 N N . LYS A 1 258 ? 7.997 7.459 -2.123 1.00 97.50 258 LYS A N 1
ATOM 2068 C CA . LYS A 1 258 ? 7.199 7.647 -3.347 1.00 97.50 258 LYS A CA 1
ATOM 2069 C C . LYS A 1 258 ? 6.339 6.432 -3.680 1.00 97.50 258 LYS A C 1
ATOM 2071 O O . LYS A 1 258 ? 5.176 6.606 -4.041 1.00 97.50 258 LYS A O 1
ATOM 2076 N N . MET A 1 259 ? 6.879 5.217 -3.573 1.00 98.00 259 MET A N 1
ATOM 2077 C CA . MET A 1 259 ? 6.099 3.994 -3.798 1.00 98.00 259 MET A CA 1
ATOM 2078 C C . MET A 1 259 ? 5.045 3.792 -2.708 1.00 98.00 259 MET A C 1
ATOM 2080 O O . MET A 1 259 ? 3.922 3.397 -3.012 1.00 98.00 259 MET A O 1
ATOM 2084 N N . GLU A 1 260 ? 5.375 4.110 -1.456 1.00 96.94 260 GLU A N 1
ATOM 2085 C CA . GLU A 1 260 ? 4.420 4.070 -0.352 1.00 96.94 260 GLU A CA 1
ATOM 2086 C C . GLU A 1 260 ? 3.270 5.060 -0.581 1.00 96.94 260 GLU A C 1
ATOM 2088 O O . GLU A 1 260 ? 2.111 4.659 -0.535 1.00 96.94 260 GLU A O 1
ATOM 2093 N N . ALA A 1 261 ? 3.573 6.315 -0.932 1.00 96.88 261 ALA A N 1
ATOM 2094 C CA . ALA A 1 261 ? 2.569 7.321 -1.284 1.00 96.88 261 ALA A CA 1
ATOM 2095 C C . ALA A 1 261 ? 1.680 6.872 -2.455 1.00 96.88 261 ALA A C 1
ATOM 2097 O O . ALA A 1 261 ? 0.465 7.067 -2.431 1.00 96.88 261 ALA A O 1
ATOM 2098 N N . LEU A 1 262 ? 2.269 6.230 -3.467 1.00 97.62 262 LEU A N 1
ATOM 2099 C CA . LEU A 1 262 ? 1.529 5.703 -4.610 1.00 97.62 262 LEU A CA 1
ATOM 2100 C C . LEU A 1 262 ? 0.543 4.601 -4.193 1.00 97.62 262 LEU A C 1
ATOM 2102 O O . LEU A 1 262 ? -0.614 4.632 -4.607 1.00 97.62 262 LEU A O 1
ATOM 2106 N N . LEU A 1 263 ? 0.966 3.661 -3.341 1.00 97.69 263 LEU A N 1
ATOM 2107 C CA . LEU A 1 263 ? 0.082 2.632 -2.779 1.00 97.69 263 LEU A CA 1
ATOM 2108 C C . LEU A 1 263 ? -1.034 3.254 -1.931 1.00 97.69 263 LEU A C 1
ATOM 2110 O O . LEU A 1 263 ? -2.195 2.887 -2.095 1.00 97.69 263 LEU A O 1
ATOM 2114 N N . GLN A 1 264 ? -0.703 4.231 -1.081 1.00 96.94 264 GLN A N 1
ATOM 2115 C CA . GLN A 1 264 ? -1.675 4.943 -0.247 1.00 96.94 264 GLN A CA 1
ATOM 2116 C C . GLN A 1 264 ? -2.763 5.612 -1.095 1.00 96.94 264 GLN A C 1
ATOM 2118 O O . GLN A 1 264 ? -3.946 5.441 -0.811 1.00 96.94 264 GLN A O 1
ATOM 2123 N N . LEU A 1 265 ? -2.385 6.297 -2.176 1.00 96.88 265 LEU A N 1
ATOM 2124 C CA . LEU A 1 265 ? -3.325 6.921 -3.112 1.00 96.88 265 LEU A CA 1
ATOM 2125 C C . LEU A 1 265 ? -4.253 5.903 -3.790 1.00 96.88 265 LEU A C 1
ATOM 2127 O O . LEU A 1 265 ? -5.462 6.126 -3.872 1.00 96.88 265 LEU A O 1
ATOM 2131 N N . HIS A 1 266 ? -3.713 4.765 -4.235 1.00 96.44 266 HIS A N 1
ATOM 2132 C CA . HIS A 1 266 ? -4.524 3.685 -4.808 1.00 96.44 266 HIS A CA 1
ATOM 2133 C C . HIS A 1 266 ? -5.487 3.075 -3.795 1.00 96.44 266 HIS A C 1
ATOM 2135 O O . HIS A 1 266 ? -6.642 2.813 -4.135 1.00 96.44 266 HIS A O 1
ATOM 2141 N N . PHE A 1 267 ? -5.054 2.884 -2.549 1.00 96.06 267 PHE A N 1
ATOM 2142 C CA . PHE A 1 267 ? -5.930 2.389 -1.491 1.00 96.06 267 PHE A CA 1
ATOM 2143 C C . PHE A 1 267 ? -7.051 3.388 -1.210 1.00 96.06 267 PHE A C 1
ATOM 2145 O O . PHE A 1 267 ? -8.209 2.997 -1.275 1.00 96.06 267 PHE A O 1
ATOM 2152 N N . LEU A 1 268 ? -6.750 4.677 -1.013 1.00 95.31 268 LEU A N 1
ATOM 2153 C CA . LEU A 1 268 ? -7.775 5.710 -0.800 1.00 95.31 268 LEU A CA 1
ATOM 2154 C C . LEU A 1 268 ? -8.812 5.730 -1.933 1.00 95.31 268 LEU A C 1
ATOM 2156 O O . LEU A 1 268 ? -10.015 5.697 -1.670 1.00 95.31 268 LEU A O 1
ATOM 2160 N N . LYS A 1 269 ? -8.355 5.686 -3.190 1.00 94.06 269 LYS A N 1
ATOM 2161 C CA . LYS A 1 269 ? -9.238 5.628 -4.362 1.00 94.06 269 LYS A CA 1
ATOM 2162 C C . LYS A 1 269 ? -10.120 4.377 -4.369 1.00 94.06 269 LYS A C 1
ATOM 2164 O O . LYS A 1 269 ? -11.311 4.465 -4.651 1.00 94.06 269 LYS A O 1
ATOM 2169 N N . THR A 1 270 ? -9.559 3.219 -4.024 1.00 92.56 270 THR A N 1
ATOM 2170 C CA . THR A 1 270 ? -10.317 1.956 -3.987 1.00 92.56 270 THR A CA 1
ATOM 2171 C C . THR A 1 270 ? -11.308 1.913 -2.821 1.00 92.56 270 THR A C 1
ATOM 2173 O O . THR A 1 270 ? -12.384 1.336 -2.937 1.00 92.56 270 THR A O 1
ATOM 2176 N N . LEU A 1 271 ? -11.004 2.602 -1.719 1.00 93.19 271 LEU A N 1
ATOM 2177 C CA . LEU A 1 271 ? -11.878 2.730 -0.551 1.00 93.19 271 LEU A CA 1
ATOM 2178 C C . LEU A 1 271 ? -13.039 3.711 -0.747 1.00 93.19 271 LEU A C 1
ATOM 2180 O O . LEU A 1 271 ? -13.723 4.045 0.217 1.00 93.19 271 LEU A O 1
ATOM 2184 N N . SER A 1 272 ? -13.299 4.149 -1.981 1.00 90.19 272 SER A N 1
ATOM 2185 C CA . SER A 1 272 ? -14.382 5.077 -2.314 1.00 90.19 272 SER A CA 1
ATOM 2186 C C . SER A 1 272 ? -14.275 6.446 -1.627 1.00 90.19 272 SER A C 1
ATOM 2188 O O . SER A 1 272 ? -15.305 7.075 -1.364 1.00 90.19 272 SER A O 1
ATOM 2190 N N . PHE A 1 273 ? -13.056 6.916 -1.340 1.00 94.12 273 PHE A N 1
ATOM 2191 C CA . PHE A 1 273 ? -12.843 8.326 -1.009 1.00 94.12 273 PHE A CA 1
ATOM 2192 C C . PHE A 1 273 ? -13.173 9.180 -2.238 1.00 94.12 273 PHE A C 1
ATOM 2194 O O . PHE A 1 273 ? -12.864 8.785 -3.363 1.00 94.12 273 PHE A O 1
ATOM 2201 N N . SER A 1 274 ? -13.806 10.337 -2.031 1.00 92.38 274 SER A N 1
ATOM 2202 C CA . SER A 1 274 ? -14.029 11.292 -3.120 1.00 92.38 274 SER A CA 1
ATOM 2203 C C . SER A 1 274 ? -12.717 11.956 -3.544 1.00 92.38 274 SER A C 1
ATOM 2205 O O . SER A 1 274 ? -11.754 11.993 -2.771 1.00 92.38 274 SER A O 1
ATOM 2207 N N . ASP A 1 275 ? -12.680 12.516 -4.753 1.00 91.75 275 ASP A N 1
ATOM 2208 C CA . ASP A 1 275 ? -11.498 13.231 -5.243 1.00 91.75 275 ASP A CA 1
ATOM 2209 C C . ASP A 1 275 ? -11.145 14.415 -4.325 1.00 91.75 275 ASP A C 1
ATOM 2211 O O . ASP A 1 275 ? -9.968 14.657 -4.061 1.00 91.75 275 ASP A O 1
ATOM 2215 N N . GLU A 1 276 ? -12.143 15.085 -3.734 1.00 91.44 276 GLU A N 1
ATOM 2216 C CA . GLU A 1 276 ? -11.937 16.148 -2.743 1.00 91.44 276 GLU A CA 1
ATOM 2217 C C . GLU A 1 276 ? -11.327 15.618 -1.440 1.00 91.44 276 GLU A C 1
ATOM 2219 O O . GLU A 1 276 ? -10.434 16.253 -0.878 1.00 91.44 276 GLU A O 1
ATOM 2224 N N . GLN A 1 277 ? -11.773 14.450 -0.955 1.00 91.94 277 GLN A N 1
ATOM 2225 C CA . GLN A 1 277 ? -11.180 13.826 0.231 1.00 91.94 277 GLN A CA 1
ATOM 2226 C C . GLN A 1 277 ? -9.718 13.439 -0.038 1.00 91.94 277 GLN A C 1
ATOM 2228 O O . GLN A 1 277 ? -8.855 13.690 0.800 1.00 91.94 277 GLN A O 1
ATOM 2233 N N . ILE A 1 278 ? -9.421 12.873 -1.212 1.00 93.50 278 ILE A N 1
ATOM 2234 C CA . ILE A 1 278 ? -8.052 12.510 -1.608 1.00 93.50 278 ILE A CA 1
ATOM 2235 C C . ILE A 1 278 ? -7.177 13.761 -1.754 1.00 93.50 278 ILE A C 1
ATOM 2237 O O . ILE A 1 278 ? -6.040 13.769 -1.284 1.00 93.50 278 ILE A O 1
ATOM 2241 N N . GLU A 1 279 ? -7.685 14.830 -2.373 1.00 91.62 279 GLU A N 1
ATOM 2242 C CA . GLU A 1 279 ? -6.990 16.120 -2.456 1.00 91.62 279 GLU A CA 1
ATOM 2243 C C . GLU A 1 279 ? -6.649 16.648 -1.061 1.00 91.62 279 GLU A C 1
ATOM 2245 O O . GLU A 1 279 ? -5.484 16.944 -0.793 1.00 91.62 279 GLU A O 1
ATOM 2250 N N . ALA A 1 280 ? -7.620 16.672 -0.142 1.00 89.44 280 ALA A N 1
ATOM 2251 C CA . ALA A 1 280 ? -7.420 17.158 1.220 1.00 89.44 280 ALA A CA 1
ATOM 2252 C C . ALA A 1 280 ? -6.288 16.417 1.953 1.00 89.44 280 ALA A C 1
ATOM 2254 O O . ALA A 1 280 ? -5.465 17.063 2.606 1.00 89.44 280 ALA A O 1
ATOM 2255 N N . VAL A 1 281 ? -6.193 15.090 1.800 1.00 88.69 281 VAL A N 1
ATOM 2256 C CA . VAL A 1 281 ? -5.103 14.289 2.389 1.00 88.69 281 VAL A CA 1
ATOM 2257 C C . VAL A 1 281 ? -3.737 14.613 1.766 1.00 88.69 281 VAL A C 1
ATOM 2259 O O . VAL A 1 281 ? -2.708 14.515 2.434 1.00 88.69 281 VAL A O 1
ATOM 2262 N N . CYS A 1 282 ? -3.687 15.009 0.496 1.00 88.25 282 CYS A N 1
ATOM 2263 C CA . CYS A 1 282 ? -2.424 15.273 -0.194 1.00 88.25 282 CYS A CA 1
ATOM 2264 C C . CYS A 1 282 ? -1.852 16.673 0.030 1.00 88.25 282 CYS A C 1
ATOM 2266 O O . CYS A 1 282 ? -0.636 16.838 -0.074 1.00 88.25 282 CYS A O 1
ATOM 2268 N N . VAL A 1 283 ? -2.693 17.673 0.306 1.00 85.38 283 VAL A N 1
ATOM 2269 C CA . VAL A 1 283 ? -2.247 19.069 0.510 1.00 85.38 283 VAL A CA 1
ATOM 2270 C C . VAL A 1 283 ? -2.299 19.524 1.961 1.00 85.38 283 VAL A C 1
ATOM 2272 O O . VAL A 1 283 ? -1.642 20.515 2.320 1.00 85.38 283 VAL A O 1
ATOM 2275 N N . GLY A 1 284 ? -3.060 18.812 2.792 1.00 80.44 284 GLY A N 1
ATOM 2276 C CA . GLY A 1 284 ? -3.187 19.084 4.211 1.00 80.44 284 GLY A CA 1
ATOM 2277 C C . GLY A 1 284 ? -1.912 18.764 5.001 1.00 80.44 284 GLY A C 1
ATOM 2278 O O . GLY A 1 284 ? -0.869 18.447 4.429 1.00 80.44 284 GLY A O 1
ATOM 2279 N N . PRO A 1 285 ? -1.943 18.907 6.332 1.00 74.50 285 PRO A N 1
ATOM 2280 C CA . PRO A 1 285 ? -0.772 18.679 7.178 1.00 74.50 285 PRO A CA 1
ATOM 2281 C C . PRO A 1 285 ? -0.313 17.210 7.243 1.00 74.50 285 PRO A C 1
ATOM 2283 O O . PRO A 1 285 ? 0.734 16.956 7.823 1.00 74.50 285 PRO A O 1
ATOM 2286 N N . GLN A 1 286 ? -1.083 16.280 6.668 1.00 81.38 286 GLN A N 1
ATOM 2287 C CA . GLN A 1 286 ? -0.901 14.829 6.727 1.00 81.38 286 GLN A CA 1
ATOM 2288 C C . GLN A 1 286 ? 0.429 14.343 6.134 1.00 81.38 286 GLN A C 1
ATOM 2290 O O . GLN A 1 286 ? 0.965 14.917 5.185 1.00 81.38 286 GLN A O 1
ATOM 2295 N N . ALA A 1 287 ? 0.909 13.194 6.626 1.00 82.06 287 ALA A N 1
ATOM 2296 C CA . ALA A 1 287 ? 2.194 12.607 6.229 1.00 82.06 287 ALA A CA 1
ATOM 2297 C C . ALA A 1 287 ? 2.323 12.330 4.719 1.00 82.06 287 ALA A C 1
ATOM 2299 O O . ALA A 1 287 ? 3.431 12.346 4.180 1.00 82.06 287 ALA A O 1
ATOM 2300 N N . LEU A 1 288 ? 1.209 12.109 4.010 1.00 90.12 288 LEU A N 1
ATOM 2301 C CA . LEU A 1 288 ? 1.232 11.879 2.564 1.00 90.12 288 LEU A CA 1
ATOM 2302 C C . LEU A 1 288 ? 1.809 13.079 1.798 1.00 90.12 288 LEU A C 1
ATOM 2304 O O . LEU A 1 288 ? 2.549 12.886 0.833 1.00 90.12 288 LEU A O 1
ATOM 2308 N N . LYS A 1 289 ? 1.533 14.308 2.246 1.00 90.06 289 LYS A N 1
ATOM 2309 C CA . LYS A 1 289 ? 2.090 15.525 1.648 1.00 90.06 289 LYS A CA 1
ATOM 2310 C C . LYS A 1 289 ? 3.613 15.525 1.683 1.00 90.06 289 LYS A C 1
ATOM 2312 O O . LYS A 1 289 ? 4.252 15.827 0.676 1.00 90.06 289 LYS A O 1
ATOM 2317 N N . ASP A 1 290 ? 4.195 15.170 2.824 1.00 89.44 290 ASP A N 1
ATOM 2318 C CA . ASP A 1 290 ? 5.647 15.162 3.002 1.00 89.44 290 ASP A CA 1
ATOM 2319 C C . ASP A 1 290 ? 6.301 14.163 2.041 1.00 89.44 290 ASP A C 1
ATOM 2321 O O . ASP A 1 290 ? 7.239 14.518 1.325 1.00 89.44 290 ASP A O 1
ATOM 2325 N N . LYS A 1 291 ? 5.731 12.956 1.918 1.00 92.38 291 LYS A N 1
ATOM 2326 C CA . LYS A 1 291 ? 6.186 11.933 0.958 1.00 92.38 291 LYS A CA 1
ATOM 2327 C C . LYS A 1 291 ? 6.103 12.422 -0.489 1.00 92.38 291 LYS A C 1
ATOM 2329 O O . LYS A 1 291 ? 7.027 12.223 -1.284 1.00 92.38 291 LYS A O 1
ATOM 2334 N N . LEU A 1 292 ? 5.005 13.091 -0.847 1.00 92.75 292 LEU A N 1
ATOM 2335 C CA . LEU A 1 292 ? 4.808 13.657 -2.182 1.00 92.75 292 LEU A CA 1
ATOM 2336 C C . LEU A 1 292 ? 5.767 14.821 -2.471 1.00 92.75 292 LEU A C 1
ATOM 2338 O O . LEU A 1 292 ? 6.196 14.968 -3.614 1.00 92.75 292 LEU A O 1
ATOM 2342 N N . ASN A 1 293 ? 6.193 15.575 -1.461 1.00 92.56 293 ASN A N 1
ATOM 2343 C CA . ASN A 1 293 ? 7.110 16.705 -1.627 1.00 92.56 293 ASN A CA 1
ATOM 2344 C C . ASN A 1 293 ? 8.594 16.318 -1.675 1.00 92.56 293 ASN A C 1
ATOM 2346 O O . ASN A 1 293 ? 9.410 17.121 -2.137 1.00 92.56 293 ASN A O 1
ATOM 2350 N N . LEU A 1 294 ? 8.959 15.101 -1.255 1.00 93.50 294 LEU A N 1
ATOM 2351 C CA . LEU A 1 294 ? 10.331 14.605 -1.386 1.00 93.50 294 LEU A CA 1
ATOM 2352 C C . LEU A 1 294 ? 10.788 14.631 -2.849 1.00 93.50 294 LEU A C 1
ATOM 2354 O O . LEU A 1 294 ? 10.051 14.243 -3.763 1.00 93.50 294 LEU A O 1
ATOM 2358 N N . ARG A 1 295 ? 12.029 15.071 -3.071 1.00 89.06 295 ARG A N 1
ATOM 2359 C CA . ARG A 1 295 ? 12.637 15.172 -4.400 1.00 89.06 295 ARG A CA 1
ATOM 2360 C C . ARG A 1 295 ? 13.779 14.180 -4.537 1.00 89.06 295 ARG A C 1
ATOM 2362 O O . ARG A 1 295 ? 14.566 14.005 -3.613 1.00 89.06 295 ARG A O 1
ATOM 2369 N N . LEU A 1 296 ? 13.870 13.568 -5.713 1.00 85.88 296 LEU A N 1
ATOM 2370 C CA . LEU A 1 296 ? 15.076 12.871 -6.140 1.00 85.88 296 LEU A CA 1
ATOM 2371 C C . LEU A 1 296 ? 16.108 13.952 -6.470 1.00 85.88 296 LEU A C 1
ATOM 2373 O O . LEU A 1 296 ? 15.978 14.620 -7.495 1.00 85.88 296 LEU A O 1
ATOM 2377 N N . THR A 1 297 ? 17.063 14.187 -5.574 1.00 70.88 297 THR A N 1
ATOM 2378 C CA . THR A 1 297 ? 18.249 15.002 -5.878 1.00 70.88 297 THR A CA 1
ATOM 2379 C C . THR A 1 297 ? 19.086 14.265 -6.907 1.00 70.88 297 THR A C 1
ATOM 2381 O O . THR A 1 297 ? 19.383 13.076 -6.678 1.00 70.88 297 THR A O 1
#

Foldseek 3Di:
DDDPPDPVDDDDDDDDDDDDDDPDDDDVVVVLVVVLLVQLVVCLQQVAHAADDWDWDWDQVAWDDPDPPDTDTDIGTDDDDHPLHDPDGDDGDPLAGLHDCVLCVVPVVLLVVLSVVVCVQQVLLSVLLVCLRSCVDPDLLSLLLSLLVSLVSVCVRPDPDWQDDPVVLVVVLVVVLVPDDPVCSVVSNVVSPCVRHDDSLVSQCVLCVVVVVLQDDPVSSNLLSQQSVLQNVCSVPVDPVSPVSHDDDPLSVLNSLQSSLSVSLVSCVSSPPDPVSSVCSCPGSYNSVVSSPDGND

pLDDT: mean 90.07, std 9.21, range [39.16, 98.12]